Protein AF-J4XFL7-F1 (afdb_monomer_lite)

Structure (mmCIF, N/CA/C/O backbone):
data_AF-J4XFL7-F1
#
_entry.id   AF-J4XFL7-F1
#
loop_
_atom_site.group_PDB
_atom_site.id
_atom_site.type_symbol
_atom_site.label_atom_id
_atom_site.label_alt_id
_atom_site.label_comp_id
_atom_site.label_asym_id
_atom_site.label_entity_id
_atom_site.label_seq_id
_atom_site.pdbx_PDB_ins_code
_atom_site.Cartn_x
_atom_site.Cartn_y
_atom_site.Cartn_z
_atom_site.occupancy
_atom_site.B_iso_or_equiv
_atom_site.auth_seq_id
_atom_site.auth_comp_id
_atom_site.auth_asym_id
_atom_site.auth_atom_id
_atom_site.pdbx_PDB_model_num
ATOM 1 N N . MET A 1 1 ? 11.516 6.324 -45.124 1.00 34.25 1 MET A N 1
ATOM 2 C CA . MET A 1 1 ? 12.129 5.021 -44.798 1.00 34.25 1 MET A CA 1
ATOM 3 C C . MET A 1 1 ? 11.715 4.723 -43.367 1.00 34.25 1 MET A C 1
ATOM 5 O O . MET A 1 1 ? 12.048 5.520 -42.503 1.00 34.25 1 MET A O 1
ATOM 9 N N . HIS A 1 2 ? 10.850 3.734 -43.128 1.00 38.53 2 HIS A N 1
ATOM 10 C CA . HIS A 1 2 ? 10.441 3.399 -41.761 1.00 38.53 2 HIS A CA 1
ATOM 11 C C . HIS A 1 2 ? 11.566 2.599 -41.113 1.00 38.53 2 HIS A C 1
ATOM 13 O O . HIS A 1 2 ? 11.875 1.496 -41.556 1.00 38.53 2 HIS A O 1
ATOM 19 N N . GLU A 1 3 ? 12.213 3.197 -40.120 1.00 43.09 3 GLU A N 1
ATOM 20 C CA . GLU A 1 3 ? 13.206 2.531 -39.291 1.00 43.09 3 GLU A CA 1
ATOM 21 C C . GLU A 1 3 ? 12.440 1.581 -38.362 1.00 43.09 3 GLU A C 1
ATOM 23 O O . GLU A 1 3 ? 11.785 2.000 -37.406 1.00 43.09 3 GLU A O 1
ATOM 28 N N . TYR A 1 4 ? 12.395 0.299 -38.727 1.00 49.81 4 TYR A N 1
ATOM 29 C CA . TYR A 1 4 ? 11.822 -0.725 -37.863 1.00 49.81 4 TYR A CA 1
ATOM 30 C C . TYR A 1 4 ? 12.648 -0.774 -36.577 1.00 49.81 4 TYR A C 1
ATOM 32 O O . TYR A 1 4 ? 13.876 -0.829 -36.634 1.00 49.81 4 TYR A O 1
ATOM 40 N N . ILE A 1 5 ? 11.983 -0.741 -35.419 1.00 59.31 5 ILE A N 1
ATOM 41 C CA . ILE A 1 5 ? 12.661 -0.948 -34.138 1.00 59.31 5 ILE A CA 1
ATOM 42 C C . ILE A 1 5 ? 13.293 -2.341 -34.186 1.00 59.31 5 ILE A C 1
ATOM 44 O O . ILE A 1 5 ? 12.593 -3.325 -34.426 1.00 59.31 5 ILE A O 1
ATOM 48 N N . ASP A 1 6 ? 14.604 -2.404 -33.967 1.00 74.88 6 ASP A N 1
ATOM 49 C CA . ASP A 1 6 ? 15.338 -3.660 -33.842 1.00 74.88 6 ASP A CA 1
ATOM 50 C C . ASP A 1 6 ? 14.681 -4.571 -32.786 1.00 74.88 6 ASP A C 1
ATOM 52 O O . ASP A 1 6 ? 14.254 -4.104 -31.724 1.00 74.88 6 ASP A O 1
ATOM 56 N N . ILE A 1 7 ? 14.586 -5.872 -33.078 1.00 74.69 7 ILE A N 1
ATOM 57 C CA . ILE A 1 7 ? 13.879 -6.854 -32.239 1.00 74.69 7 ILE A CA 1
ATOM 58 C C . ILE A 1 7 ? 14.449 -6.855 -30.816 1.00 74.69 7 ILE A C 1
ATOM 60 O O . ILE A 1 7 ? 13.681 -6.942 -29.855 1.00 74.69 7 ILE A O 1
ATOM 64 N N . ALA A 1 8 ? 15.770 -6.710 -30.667 1.00 75.88 8 ALA A N 1
ATOM 65 C CA . ALA A 1 8 ? 16.404 -6.622 -29.354 1.00 75.88 8 ALA A CA 1
ATOM 66 C C . ALA A 1 8 ? 15.922 -5.380 -28.586 1.00 75.88 8 ALA A C 1
ATOM 68 O O . ALA A 1 8 ? 15.375 -5.509 -27.493 1.00 75.88 8 ALA A O 1
ATOM 69 N N . SER A 1 9 ? 15.965 -4.196 -29.209 1.00 73.44 9 SER A N 1
ATOM 70 C CA . SER A 1 9 ? 15.476 -2.953 -28.588 1.00 73.44 9 SER A CA 1
ATOM 71 C C . SER A 1 9 ? 13.994 -3.020 -28.195 1.00 73.44 9 SER A C 1
ATOM 73 O O . SER A 1 9 ? 13.599 -2.506 -27.143 1.00 73.44 9 SER A O 1
ATOM 75 N N . ALA A 1 10 ? 13.155 -3.651 -29.022 1.00 77.56 10 ALA A N 1
ATOM 76 C CA . ALA A 1 10 ? 11.743 -3.859 -28.707 1.00 77.56 10 ALA A CA 1
ATOM 77 C C . ALA A 1 10 ? 11.551 -4.812 -27.512 1.00 77.56 10 ALA A C 1
ATOM 79 O O . ALA A 1 10 ? 10.679 -4.584 -26.665 1.00 77.56 10 ALA A O 1
ATOM 80 N N . THR A 1 11 ? 12.383 -5.850 -27.425 1.00 83.75 11 THR A N 1
ATOM 81 C CA . THR A 1 11 ? 12.368 -6.842 -26.344 1.00 83.75 11 THR A CA 1
ATOM 82 C C . THR A 1 11 ? 12.798 -6.224 -25.018 1.00 83.75 11 THR A C 1
ATOM 84 O O . THR A 1 11 ? 12.100 -6.406 -24.018 1.00 83.75 11 THR A O 1
ATOM 87 N N . ASP A 1 12 ? 13.864 -5.424 -25.010 1.00 85.56 12 ASP A N 1
ATOM 88 C CA . ASP A 1 12 ? 14.351 -4.729 -23.814 1.00 85.56 12 ASP A CA 1
ATOM 89 C C . ASP A 1 12 ? 13.278 -3.783 -23.264 1.00 85.56 12 ASP A C 1
ATOM 91 O O . ASP A 1 12 ? 12.868 -3.888 -22.106 1.00 85.56 12 ASP A O 1
ATOM 95 N N . LYS A 1 13 ? 12.713 -2.928 -24.130 1.00 85.12 13 LYS A N 1
ATOM 96 C CA . LYS A 1 13 ? 11.604 -2.017 -23.787 1.00 85.12 13 LYS A CA 1
ATOM 97 C C . LYS A 1 13 ? 10.427 -2.748 -23.157 1.00 85.12 13 LYS A C 1
ATOM 99 O O . LYS A 1 13 ? 9.923 -2.337 -22.111 1.00 85.12 13 LYS A O 1
ATOM 104 N N . THR A 1 14 ? 9.981 -3.820 -23.804 1.00 88.06 14 THR A N 1
ATOM 105 C CA . THR A 1 14 ? 8.815 -4.585 -23.356 1.00 88.06 14 THR A CA 1
ATOM 106 C C . THR A 1 14 ? 9.097 -5.272 -22.025 1.00 88.06 14 THR A C 1
ATOM 108 O O . THR A 1 14 ? 8.267 -5.216 -21.121 1.00 88.06 14 THR A O 1
ATOM 111 N N . SER A 1 15 ? 10.284 -5.852 -21.859 1.00 91.06 15 SER A N 1
ATOM 112 C CA . SER A 1 15 ? 10.681 -6.540 -20.626 1.00 91.06 15 SER A CA 1
ATOM 113 C C . SER A 1 15 ? 10.741 -5.578 -19.439 1.00 91.06 15 SER A C 1
ATOM 115 O O . SER A 1 15 ? 10.170 -5.861 -18.384 1.00 91.06 15 SER A O 1
ATOM 117 N N . ARG A 1 16 ? 11.345 -4.397 -19.628 1.00 91.75 16 ARG A N 1
ATOM 118 C CA . ARG A 1 16 ? 11.391 -3.322 -18.622 1.00 91.75 16 ARG A CA 1
ATOM 119 C C . ARG A 1 16 ? 9.993 -2.849 -18.224 1.00 91.75 16 ARG A C 1
ATOM 121 O O . ARG A 1 16 ? 9.697 -2.731 -17.036 1.00 91.75 16 ARG A O 1
ATOM 128 N N . LEU A 1 17 ? 9.112 -2.646 -19.206 1.00 92.31 17 LEU A N 1
ATOM 129 C CA . LEU A 1 17 ? 7.726 -2.238 -18.972 1.00 92.31 17 LEU A CA 1
ATOM 130 C C . LEU A 1 17 ? 6.937 -3.279 -18.175 1.00 92.31 17 LEU A C 1
ATOM 132 O O . LEU A 1 17 ? 6.261 -2.936 -17.205 1.00 92.31 17 LEU A O 1
ATOM 136 N N . MET A 1 18 ? 7.025 -4.546 -18.583 1.00 93.94 18 MET A N 1
ATOM 137 C CA . MET A 1 18 ? 6.326 -5.646 -17.922 1.00 93.94 18 MET A CA 1
ATOM 138 C C . MET A 1 18 ? 6.807 -5.822 -16.482 1.00 93.94 18 MET A C 1
ATOM 140 O O . MET A 1 18 ? 5.983 -5.994 -15.585 1.00 93.94 18 MET A O 1
ATOM 144 N N . LEU A 1 19 ? 8.116 -5.705 -16.243 1.00 95.56 19 LEU A N 1
ATOM 145 C CA . LEU A 1 19 ? 8.682 -5.747 -14.897 1.00 95.56 19 LEU A CA 1
ATOM 146 C C . LEU A 1 19 ? 8.189 -4.572 -14.038 1.00 95.56 19 LEU A C 1
ATOM 148 O O . LEU A 1 19 ? 7.799 -4.774 -12.889 1.00 95.56 19 LEU A O 1
ATOM 152 N N . GLY A 1 20 ? 8.118 -3.362 -14.602 1.00 95.75 20 GLY A N 1
ATOM 153 C CA . GLY A 1 20 ? 7.518 -2.206 -13.936 1.00 95.75 20 GLY A CA 1
ATOM 154 C C . GLY A 1 20 ? 6.072 -2.464 -13.500 1.00 95.75 20 GLY A C 1
ATOM 155 O O . GLY A 1 20 ? 5.732 -2.267 -12.331 1.00 95.75 20 GLY A O 1
ATOM 156 N N . TYR A 1 21 ? 5.218 -2.960 -14.400 1.00 95.69 21 TYR A N 1
ATOM 157 C CA . TYR A 1 21 ? 3.836 -3.296 -14.039 1.00 95.69 21 TYR A CA 1
ATOM 158 C C . TYR A 1 21 ? 3.744 -4.436 -13.023 1.00 95.69 21 TYR A C 1
ATOM 160 O O . TYR A 1 21 ? 2.852 -4.418 -12.174 1.00 95.69 21 TYR A O 1
ATOM 168 N N . ALA A 1 22 ? 4.663 -5.403 -13.063 1.00 97.44 22 ALA A N 1
ATOM 169 C CA . ALA A 1 22 ? 4.718 -6.464 -12.066 1.00 97.44 22 ALA A CA 1
ATOM 170 C C . ALA A 1 22 ? 4.971 -5.895 -10.660 1.00 97.44 22 ALA A C 1
ATOM 172 O O . ALA A 1 22 ? 4.253 -6.257 -9.725 1.00 97.44 22 ALA A O 1
ATOM 173 N N . PHE A 1 23 ? 5.926 -4.965 -10.512 1.00 98.31 23 PHE A N 1
ATOM 174 C CA . PHE A 1 23 ? 6.128 -4.227 -9.260 1.00 98.31 23 PHE A CA 1
ATOM 175 C C . PHE A 1 23 ? 4.868 -3.468 -8.838 1.00 98.31 23 PHE A C 1
ATOM 177 O O . PHE A 1 23 ? 4.444 -3.567 -7.687 1.00 98.31 23 PHE A O 1
ATOM 184 N N . GLU A 1 24 ? 4.260 -2.720 -9.763 1.00 97.56 24 GLU A N 1
ATOM 185 C CA . GLU A 1 24 ? 3.078 -1.906 -9.476 1.00 97.56 24 GLU A CA 1
ATOM 186 C C . GLU A 1 24 ? 1.913 -2.757 -8.954 1.00 97.56 24 GLU A C 1
ATOM 188 O O . GLU A 1 24 ? 1.314 -2.416 -7.934 1.00 97.56 24 GLU A O 1
ATOM 193 N N . MET A 1 25 ? 1.605 -3.876 -9.614 1.00 97.44 25 MET A N 1
ATOM 194 C CA . MET A 1 25 ? 0.514 -4.766 -9.207 1.00 97.44 25 MET A CA 1
ATOM 195 C C . MET A 1 25 ? 0.793 -5.437 -7.862 1.00 97.44 25 MET A C 1
ATOM 197 O O . MET A 1 25 ? -0.085 -5.469 -6.997 1.00 97.44 25 MET A O 1
ATOM 201 N N . LEU A 1 26 ? 2.022 -5.918 -7.655 1.00 98.06 26 LEU A N 1
ATOM 202 C CA . LEU A 1 26 ? 2.435 -6.537 -6.398 1.00 98.06 26 LEU A CA 1
ATOM 203 C C . LEU A 1 26 ? 2.299 -5.554 -5.228 1.00 98.06 26 LEU A C 1
ATOM 205 O O . LEU A 1 26 ? 1.646 -5.863 -4.232 1.00 98.06 26 LEU A O 1
ATOM 209 N N . LEU A 1 27 ? 2.834 -4.341 -5.358 1.00 98.38 27 LEU A N 1
ATOM 210 C CA . LEU A 1 27 ? 2.751 -3.345 -4.290 1.00 98.38 27 LEU A CA 1
ATOM 211 C C . LEU A 1 27 ? 1.320 -2.839 -4.078 1.00 98.38 27 LEU A C 1
ATOM 213 O O . LEU A 1 27 ? 0.913 -2.667 -2.932 1.00 98.38 27 LEU A O 1
ATOM 217 N N . LYS A 1 28 ? 0.513 -2.669 -5.135 1.00 97.81 28 LYS A N 1
ATOM 218 C CA . LYS A 1 28 ? -0.910 -2.317 -4.982 1.00 97.81 28 LYS A CA 1
ATOM 219 C C . LYS A 1 28 ? -1.690 -3.392 -4.229 1.00 97.81 28 LYS A C 1
ATOM 221 O O . LYS A 1 28 ? -2.508 -3.040 -3.381 1.00 97.81 28 LYS A O 1
ATOM 226 N N . SER A 1 29 ? -1.412 -4.678 -4.461 1.00 96.62 29 SER A N 1
ATOM 227 C CA . SER A 1 29 ? -2.031 -5.752 -3.667 1.00 96.62 29 SER A CA 1
ATOM 228 C C . SER A 1 29 ? -1.643 -5.685 -2.186 1.00 96.62 29 SER A C 1
ATOM 230 O O . SER A 1 29 ? -2.510 -5.796 -1.323 1.00 96.62 29 SER A O 1
ATOM 232 N N . ALA A 1 30 ? -0.377 -5.398 -1.876 1.00 97.12 30 ALA A N 1
ATOM 233 C CA . ALA A 1 30 ? 0.080 -5.225 -0.500 1.00 97.12 30 ALA A CA 1
ATOM 234 C C . ALA A 1 30 ? -0.550 -3.993 0.173 1.00 97.12 30 ALA A C 1
ATOM 236 O O . ALA A 1 30 ? -0.988 -4.063 1.321 1.00 97.12 30 ALA A O 1
ATOM 237 N N . ILE A 1 31 ? -0.661 -2.872 -0.548 1.00 97.38 31 ILE A N 1
ATOM 238 C CA . ILE A 1 31 ? -1.356 -1.672 -0.065 1.00 97.38 31 ILE A CA 1
ATOM 239 C C . ILE A 1 31 ? -2.831 -1.974 0.212 1.00 97.38 31 ILE A C 1
ATOM 241 O O . ILE A 1 31 ? -3.357 -1.504 1.222 1.00 97.38 31 ILE A O 1
ATOM 245 N N . LEU A 1 32 ? -3.503 -2.740 -0.655 1.00 96.31 32 LEU A N 1
ATOM 246 C CA . LEU A 1 32 ? -4.889 -3.151 -0.430 1.00 96.31 32 LEU A CA 1
ATOM 247 C C . LEU A 1 32 ? -5.012 -3.950 0.868 1.00 96.31 32 LEU A C 1
ATOM 249 O O . LEU A 1 32 ? -5.866 -3.628 1.689 1.00 96.31 32 LEU A O 1
ATOM 253 N N . LEU A 1 33 ? -4.132 -4.935 1.078 1.00 95.06 33 LEU A N 1
ATOM 254 C CA . LEU A 1 33 ? -4.095 -5.719 2.313 1.00 95.06 33 LEU A CA 1
ATOM 255 C C . LEU A 1 33 ? -3.903 -4.810 3.531 1.00 95.06 33 LEU A C 1
ATOM 257 O O . LEU A 1 33 ? -4.732 -4.823 4.441 1.00 95.06 33 LEU A O 1
ATOM 261 N N . MET A 1 34 ? -2.880 -3.952 3.534 1.00 95.56 34 MET A N 1
ATOM 262 C CA . MET A 1 34 ? -2.611 -3.022 4.640 1.00 95.56 34 MET A CA 1
ATOM 263 C C . MET A 1 34 ? -3.811 -2.125 4.979 1.00 95.56 34 MET A C 1
ATOM 265 O O . MET A 1 34 ? -3.975 -1.731 6.131 1.00 95.56 34 MET A O 1
ATOM 269 N N . ASN A 1 35 ? -4.649 -1.801 3.993 1.00 95.94 35 ASN A N 1
ATOM 270 C CA . ASN A 1 35 ? -5.822 -0.944 4.154 1.00 95.94 35 ASN A CA 1
ATOM 271 C C . ASN A 1 35 ? -7.148 -1.715 4.101 1.00 95.94 35 ASN A C 1
ATOM 273 O O . ASN A 1 35 ? -8.191 -1.126 3.812 1.00 95.94 35 ASN A O 1
ATOM 277 N N . LEU A 1 36 ? -7.124 -3.018 4.390 1.00 93.88 36 LEU A N 1
ATOM 278 C CA . LEU A 1 36 ? -8.340 -3.803 4.553 1.00 93.88 36 LEU A CA 1
ATOM 279 C C . LEU A 1 36 ? -9.241 -3.124 5.599 1.00 93.88 36 LEU A C 1
ATOM 281 O O . LEU A 1 36 ? -8.755 -2.670 6.633 1.00 93.88 36 LEU A O 1
ATOM 285 N N . GLY A 1 37 ? -10.533 -2.999 5.294 1.00 93.44 37 GLY A N 1
ATOM 286 C CA . GLY A 1 37 ? -11.499 -2.251 6.108 1.00 93.44 37 GLY A CA 1
ATOM 287 C C . GLY A 1 37 ? -11.772 -0.819 5.637 1.00 93.44 37 GLY A C 1
ATOM 288 O O . GLY A 1 37 ? -12.781 -0.249 6.046 1.00 93.44 37 GLY A O 1
ATOM 289 N N . ALA A 1 38 ? -10.942 -0.259 4.751 1.00 96.88 38 ALA A N 1
ATOM 290 C CA . ALA A 1 38 ? -11.251 0.999 4.078 1.00 96.88 38 ALA A CA 1
ATOM 291 C C . ALA A 1 38 ? -12.366 0.833 3.031 1.00 96.88 38 ALA A C 1
ATOM 293 O O . ALA A 1 38 ? -12.567 -0.236 2.446 1.00 96.88 38 ALA A O 1
ATOM 294 N N . GLN A 1 39 ? -13.068 1.924 2.754 1.00 96.50 39 GLN A N 1
ATOM 295 C CA . GLN A 1 39 ? -14.042 2.039 1.686 1.00 96.50 39 GLN A CA 1
ATOM 296 C C . GLN A 1 39 ? -13.359 1.953 0.320 1.00 96.50 39 GLN A C 1
ATOM 298 O O . GLN A 1 39 ? -12.245 2.440 0.113 1.00 96.50 39 GLN A O 1
ATOM 303 N N . LYS A 1 40 ? -14.074 1.368 -0.646 1.00 96.12 40 LYS A N 1
ATOM 304 C CA . LYS A 1 40 ? -13.580 1.186 -2.014 1.00 96.12 40 LYS A CA 1
ATOM 305 C C . LYS A 1 40 ? -13.114 2.504 -2.638 1.00 96.12 40 LYS A C 1
ATOM 307 O O . LYS A 1 40 ? -12.004 2.560 -3.153 1.00 96.12 40 LYS A O 1
ATOM 312 N N . ASP A 1 41 ? -13.921 3.558 -2.538 1.00 96.88 41 ASP A N 1
ATOM 313 C CA . ASP A 1 41 ? -13.610 4.856 -3.150 1.00 96.88 41 ASP A CA 1
ATOM 314 C C . ASP A 1 41 ? -12.330 5.475 -2.566 1.00 96.88 41 ASP A C 1
ATOM 316 O O . ASP A 1 41 ? -11.519 6.038 -3.303 1.00 96.88 41 ASP A O 1
ATOM 320 N N . THR A 1 42 ? -12.090 5.290 -1.264 1.00 96.94 42 THR A N 1
ATOM 321 C CA . THR A 1 42 ? -10.849 5.704 -0.595 1.00 96.94 42 THR A CA 1
ATOM 322 C C . THR A 1 42 ? -9.632 4.960 -1.143 1.00 96.94 42 THR A C 1
ATOM 324 O O . THR A 1 42 ? -8.598 5.579 -1.401 1.00 96.94 42 THR A O 1
ATOM 327 N N . ILE A 1 43 ? -9.739 3.646 -1.361 1.00 97.38 43 ILE A N 1
ATOM 328 C CA . ILE A 1 43 ? -8.660 2.849 -1.960 1.00 97.38 43 ILE A CA 1
ATOM 329 C C . ILE A 1 43 ? -8.430 3.227 -3.425 1.00 97.38 43 ILE A C 1
ATOM 331 O O . ILE A 1 43 ? -7.282 3.423 -3.829 1.00 97.38 43 ILE A O 1
ATOM 335 N N . ASP A 1 44 ? -9.498 3.385 -4.205 1.00 96.62 44 ASP A N 1
ATOM 336 C CA . ASP A 1 44 ? -9.420 3.762 -5.617 1.00 96.62 44 ASP A CA 1
ATOM 337 C C . ASP A 1 44 ? -8.726 5.122 -5.782 1.00 96.62 44 ASP A C 1
ATOM 339 O O . ASP A 1 44 ? -7.848 5.277 -6.636 1.00 96.62 44 ASP A O 1
ATOM 343 N N . LEU A 1 45 ? -9.059 6.103 -4.936 1.00 96.75 45 LEU A N 1
ATOM 344 C CA . LEU A 1 45 ? -8.390 7.405 -4.914 1.00 96.75 45 LEU A CA 1
ATOM 345 C C . LEU A 1 45 ? -6.929 7.290 -4.468 1.00 96.75 45 LEU A C 1
ATOM 347 O O . LEU A 1 45 ? -6.056 7.846 -5.133 1.00 96.75 45 LEU A O 1
ATOM 351 N N . LYS A 1 46 ? -6.627 6.493 -3.436 1.00 96.00 46 LYS A N 1
ATOM 352 C CA . LYS A 1 46 ? -5.241 6.245 -3.004 1.00 96.00 46 LYS A CA 1
ATOM 353 C C . LYS A 1 46 ? -4.397 5.630 -4.129 1.00 96.00 46 LYS A C 1
ATOM 355 O O . LYS A 1 46 ? -3.260 6.048 -4.346 1.00 96.00 46 LYS A O 1
ATOM 360 N N . PHE A 1 47 ? -4.943 4.686 -4.898 1.00 96.94 47 PHE A N 1
ATOM 361 C CA . PHE A 1 47 ? -4.261 4.115 -6.065 1.00 96.94 47 PHE A CA 1
ATOM 362 C C . PHE A 1 47 ? -4.071 5.111 -7.210 1.00 96.94 47 PHE A C 1
ATOM 364 O O . PHE A 1 47 ? -3.036 5.058 -7.879 1.00 96.94 47 PHE A O 1
ATOM 371 N N . ARG A 1 48 ? -5.017 6.033 -7.422 1.00 95.12 48 ARG A N 1
ATOM 372 C CA . ARG A 1 48 ? -4.851 7.138 -8.381 1.00 95.12 48 ARG A CA 1
ATOM 373 C C . ARG A 1 48 ? -3.754 8.110 -7.941 1.00 95.12 48 ARG A C 1
ATOM 375 O O . ARG A 1 48 ? -2.945 8.506 -8.775 1.00 95.12 48 ARG A O 1
ATOM 382 N N . ASP A 1 49 ? -3.676 8.429 -6.651 1.00 94.75 49 ASP A N 1
ATOM 383 C CA . ASP A 1 49 ? -2.667 9.339 -6.094 1.00 94.75 49 ASP A CA 1
ATOM 384 C C . ASP A 1 49 ? -1.242 8.776 -6.207 1.00 94.75 49 ASP A C 1
ATOM 386 O O . ASP A 1 49 ? -0.289 9.506 -6.540 1.00 94.75 49 ASP A O 1
ATOM 390 N N . TYR A 1 50 ? -1.082 7.465 -5.985 1.00 95.50 50 TYR A N 1
ATOM 391 C CA . TYR A 1 50 ? 0.170 6.782 -6.307 1.00 95.50 50 TYR A CA 1
ATOM 392 C C . TYR A 1 50 ? 0.455 6.842 -7.806 1.00 95.50 50 TYR A C 1
ATOM 394 O O . TYR A 1 50 ? 1.574 7.179 -8.197 1.00 95.50 50 TYR A O 1
ATOM 402 N N . GLY A 1 51 ? -0.534 6.530 -8.648 1.00 93.75 51 GLY A N 1
ATOM 403 C CA . GLY A 1 51 ? -0.312 6.317 -10.074 1.00 93.75 51 GLY A CA 1
ATOM 404 C C . GLY A 1 51 ? 0.725 5.212 -10.267 1.00 93.75 51 GLY A C 1
ATOM 405 O O . GLY A 1 51 ? 0.515 4.091 -9.807 1.00 93.75 51 GLY A O 1
ATOM 406 N N . HIS A 1 52 ? 1.860 5.568 -10.873 1.00 94.69 52 HIS A N 1
ATOM 407 C CA . HIS A 1 52 ? 3.007 4.681 -11.091 1.00 94.69 52 HIS A CA 1
ATOM 408 C C . HIS A 1 52 ? 4.182 4.949 -10.130 1.00 94.69 52 HIS A C 1
ATOM 410 O O . HIS A 1 52 ? 5.301 4.574 -10.442 1.00 94.69 52 HIS A O 1
ATOM 416 N N . LYS A 1 53 ? 3.980 5.634 -8.993 1.00 96.19 53 LYS A N 1
ATOM 417 C CA . LYS A 1 53 ? 5.048 5.936 -8.013 1.00 96.19 53 LYS A CA 1
ATOM 418 C C . LYS A 1 53 ? 5.319 4.717 -7.121 1.00 96.19 53 LYS A C 1
ATOM 420 O O . LYS A 1 53 ? 4.786 4.618 -6.014 1.00 96.19 53 LYS A O 1
ATOM 425 N N . ILE A 1 54 ? 6.090 3.765 -7.643 1.00 97.56 54 ILE A N 1
ATOM 426 C CA . ILE A 1 54 ? 6.349 2.450 -7.030 1.00 97.56 54 ILE A CA 1
ATOM 427 C C . ILE A 1 54 ? 7.130 2.586 -5.716 1.00 97.56 54 ILE A C 1
ATOM 429 O O . ILE A 1 54 ? 6.792 1.948 -4.721 1.00 97.56 54 ILE A O 1
ATOM 433 N N . ASP A 1 55 ? 8.121 3.474 -5.687 1.00 97.50 55 ASP A N 1
ATOM 434 C CA . ASP A 1 55 ? 8.925 3.798 -4.506 1.00 97.50 55 ASP A CA 1
ATOM 435 C C . ASP A 1 55 ? 8.067 4.280 -3.327 1.00 97.50 55 ASP A C 1
ATOM 437 O O . ASP A 1 55 ? 8.226 3.809 -2.202 1.00 97.50 55 ASP A O 1
ATOM 441 N N . ARG A 1 56 ? 7.087 5.155 -3.587 1.00 97.50 56 ARG A N 1
ATOM 442 C CA . ARG A 1 56 ? 6.167 5.644 -2.549 1.00 97.50 56 ARG A CA 1
ATOM 443 C C . ARG A 1 56 ? 5.309 4.536 -1.951 1.00 97.50 56 ARG A C 1
ATOM 445 O O . ARG A 1 56 ? 5.049 4.568 -0.756 1.00 97.50 56 ARG A O 1
ATOM 452 N N . MET A 1 57 ? 4.873 3.565 -2.757 1.00 98.12 57 MET A N 1
ATOM 453 C CA . MET A 1 57 ? 4.124 2.418 -2.234 1.00 98.12 57 MET A CA 1
ATOM 454 C C . MET A 1 57 ? 5.002 1.544 -1.334 1.00 98.12 57 MET A C 1
ATOM 456 O O . MET A 1 57 ? 4.539 1.113 -0.285 1.00 98.12 57 MET A O 1
ATOM 460 N N . ALA A 1 58 ? 6.267 1.321 -1.703 1.00 97.88 58 ALA A N 1
ATOM 461 C CA . ALA A 1 58 ? 7.208 0.570 -0.871 1.00 97.88 58 ALA A CA 1
ATOM 462 C C . ALA A 1 58 ? 7.506 1.273 0.467 1.00 97.88 58 ALA A C 1
ATOM 464 O O . ALA A 1 58 ? 7.580 0.607 1.498 1.00 97.88 58 ALA A O 1
ATOM 465 N N . ILE A 1 59 ? 7.622 2.607 0.457 1.00 97.00 59 ILE A N 1
ATOM 466 C CA . ILE A 1 59 ? 7.803 3.423 1.668 1.00 97.00 59 ILE A CA 1
ATOM 467 C C . ILE A 1 59 ? 6.562 3.365 2.565 1.00 97.00 59 ILE A C 1
ATOM 469 O O . ILE A 1 59 ? 6.696 3.138 3.762 1.00 97.00 59 ILE A O 1
ATOM 473 N N . ASP A 1 60 ? 5.360 3.523 2.003 1.00 95.50 60 ASP A N 1
ATOM 474 C CA . ASP A 1 60 ? 4.105 3.452 2.768 1.00 95.50 60 ASP A CA 1
ATOM 475 C C . ASP A 1 60 ? 3.858 2.061 3.377 1.00 95.50 60 ASP A C 1
ATOM 477 O O . ASP A 1 60 ? 3.159 1.951 4.382 1.00 95.50 60 ASP A O 1
ATOM 481 N N . LEU A 1 61 ? 4.402 1.008 2.758 1.00 96.31 61 LEU A N 1
ATOM 482 C CA . LEU A 1 61 ? 4.410 -0.364 3.278 1.00 96.31 61 LEU A CA 1
ATOM 483 C C . LEU A 1 61 ? 5.536 -0.624 4.285 1.00 96.31 61 LEU A C 1
ATOM 485 O O . LEU A 1 61 ? 5.637 -1.741 4.785 1.00 96.31 61 LEU A O 1
ATOM 489 N N . GLU A 1 62 ? 6.387 0.369 4.548 1.00 95.88 62 GLU A N 1
ATOM 490 C CA . GLU A 1 62 ? 7.519 0.276 5.474 1.00 95.88 62 GLU A CA 1
ATOM 491 C C . GLU A 1 62 ? 8.479 -0.877 5.111 1.00 95.88 62 GLU A C 1
ATOM 493 O O . GLU A 1 62 ? 9.079 -1.518 5.976 1.00 95.88 62 GLU A O 1
ATOM 498 N N . LEU A 1 63 ? 8.641 -1.158 3.809 1.00 96.44 63 LEU A N 1
ATOM 499 C CA . LEU A 1 63 ? 9.544 -2.211 3.345 1.00 96.44 63 LEU A CA 1
ATOM 500 C C . LEU A 1 63 ? 11.003 -1.841 3.643 1.00 96.44 63 LEU A C 1
ATOM 502 O O . LEU A 1 63 ? 11.460 -0.740 3.332 1.00 96.44 63 LEU A O 1
ATOM 506 N N . ALA A 1 64 ? 11.763 -2.799 4.177 1.00 95.50 64 ALA A N 1
ATOM 507 C CA . ALA A 1 64 ? 13.189 -2.645 4.461 1.00 95.50 64 ALA A CA 1
ATOM 508 C C . ALA A 1 64 ? 14.032 -2.675 3.168 1.00 95.50 64 ALA A C 1
ATOM 510 O O . ALA A 1 64 ? 14.634 -3.695 2.809 1.00 95.50 64 ALA A O 1
ATOM 511 N N . LEU A 1 65 ? 14.046 -1.547 2.457 1.00 97.25 65 LEU A N 1
ATOM 512 C CA . LEU A 1 65 ? 14.792 -1.342 1.217 1.00 97.25 65 LEU A CA 1
ATOM 513 C C . LEU A 1 65 ? 15.941 -0.351 1.410 1.00 97.25 65 LEU A C 1
ATOM 515 O O . LEU A 1 65 ? 15.839 0.613 2.169 1.00 97.25 65 LEU A O 1
ATOM 519 N N . THR A 1 66 ? 17.043 -0.580 0.702 1.00 97.94 66 THR A N 1
ATOM 520 C CA . THR A 1 66 ? 18.169 0.355 0.662 1.00 97.94 66 THR A CA 1
ATOM 521 C C . THR A 1 66 ? 17.850 1.561 -0.222 1.00 97.94 66 THR A C 1
ATOM 523 O O . THR A 1 66 ? 16.919 1.555 -1.030 1.00 97.94 66 THR A O 1
ATOM 526 N N . VAL A 1 67 ? 18.665 2.612 -0.107 1.00 96.88 67 VAL A N 1
ATOM 527 C CA . VAL A 1 67 ? 18.546 3.804 -0.962 1.00 96.88 67 VAL A CA 1
ATOM 528 C C . VAL A 1 67 ? 18.681 3.447 -2.445 1.00 96.88 67 VAL A C 1
ATOM 530 O O . VAL A 1 67 ? 17.961 4.002 -3.272 1.00 96.88 67 VAL A O 1
ATOM 533 N N . ASP A 1 68 ? 19.569 2.517 -2.793 1.00 97.19 68 ASP A N 1
ATOM 534 C CA . ASP A 1 68 ? 19.772 2.117 -4.186 1.00 97.19 68 ASP A CA 1
ATOM 535 C C . ASP A 1 68 ? 18.620 1.252 -4.708 1.00 97.19 68 ASP A C 1
ATOM 537 O O . ASP A 1 68 ? 18.170 1.449 -5.835 1.00 97.19 68 ASP A O 1
ATOM 541 N N . GLU A 1 69 ? 18.038 0.392 -3.869 1.00 98.25 69 GLU A N 1
ATOM 542 C CA . GLU A 1 69 ? 16.816 -0.343 -4.217 1.00 98.25 69 GLU A CA 1
ATOM 543 C C . GLU A 1 69 ? 15.633 0.606 -4.465 1.00 98.25 69 GLU A C 1
ATOM 545 O O . GLU A 1 69 ? 14.888 0.435 -5.429 1.00 98.25 69 GLU A O 1
ATOM 550 N N . LEU A 1 70 ? 15.485 1.664 -3.662 1.00 97.88 70 LEU A N 1
ATOM 551 C CA . LEU A 1 70 ? 14.467 2.692 -3.904 1.00 97.88 70 LEU A CA 1
ATOM 552 C C . LEU A 1 70 ? 14.695 3.430 -5.232 1.00 97.88 70 LEU A C 1
ATOM 554 O O . LEU A 1 70 ? 13.730 3.698 -5.950 1.00 97.88 70 LEU A O 1
ATOM 558 N N . LYS A 1 71 ? 15.952 3.710 -5.608 1.00 97.50 71 LYS A N 1
ATOM 559 C CA . LYS A 1 71 ? 16.268 4.282 -6.930 1.00 97.50 71 LYS A CA 1
ATOM 560 C C . LYS A 1 71 ? 15.858 3.339 -8.061 1.00 97.50 71 LYS A C 1
ATOM 562 O O . LYS A 1 71 ? 15.310 3.807 -9.056 1.00 97.50 71 LYS A O 1
ATOM 567 N N . LEU A 1 72 ? 16.052 2.027 -7.916 1.00 97.50 72 LEU A N 1
ATOM 568 C CA . LEU A 1 72 ? 15.590 1.051 -8.913 1.00 97.50 72 LEU A CA 1
ATOM 569 C C . LEU A 1 72 ? 14.062 1.091 -9.085 1.00 97.50 72 LEU A C 1
ATOM 571 O O . LEU A 1 72 ? 13.577 1.067 -10.216 1.00 97.50 72 LEU A O 1
ATOM 575 N N . LEU A 1 73 ? 13.291 1.245 -8.001 1.00 97.81 73 LEU A N 1
ATOM 576 C CA . LEU A 1 73 ? 11.832 1.428 -8.089 1.00 97.81 73 LEU A CA 1
ATOM 577 C C . LEU A 1 73 ? 11.444 2.743 -8.784 1.00 97.81 73 LEU A C 1
ATOM 579 O O . LEU A 1 73 ? 10.445 2.797 -9.508 1.00 97.81 73 LEU A O 1
ATOM 583 N N . GLN A 1 74 ? 12.228 3.807 -8.605 1.00 95.88 74 GLN A N 1
ATOM 584 C CA . GLN A 1 74 ? 12.029 5.066 -9.331 1.00 95.88 74 GLN A CA 1
ATOM 585 C C . GLN A 1 74 ? 12.301 4.904 -10.826 1.00 95.88 74 GLN A C 1
ATOM 587 O O . GLN A 1 74 ? 11.528 5.412 -11.639 1.00 95.88 74 GLN A O 1
ATOM 592 N N . ILE A 1 75 ? 13.340 4.153 -11.201 1.00 93.56 75 ILE A N 1
ATOM 593 C CA . ILE A 1 75 ? 13.602 3.811 -12.604 1.00 93.56 75 ILE A CA 1
ATOM 594 C C . ILE A 1 75 ? 12.431 2.992 -13.166 1.00 93.56 75 ILE A C 1
ATOM 596 O O . ILE A 1 75 ? 11.888 3.356 -14.204 1.00 93.56 75 ILE A O 1
ATOM 600 N N . ALA A 1 76 ? 11.955 1.968 -12.449 1.00 94.12 76 ALA A N 1
ATOM 601 C CA . ALA A 1 76 ? 10.785 1.182 -12.855 1.00 94.12 76 ALA A CA 1
ATOM 602 C C . ALA A 1 76 ? 9.539 2.061 -13.087 1.00 94.12 76 ALA A C 1
ATOM 604 O O . ALA A 1 76 ? 8.803 1.885 -14.057 1.00 94.12 76 ALA A O 1
ATOM 605 N N . SER A 1 77 ? 9.331 3.057 -12.221 1.00 93.75 77 SER A N 1
ATOM 606 C CA . SER A 1 77 ? 8.242 4.033 -12.344 1.00 93.75 77 SER A CA 1
ATOM 607 C C . SER A 1 77 ? 8.373 4.861 -13.632 1.00 93.75 77 SER A C 1
ATOM 609 O O . SER A 1 77 ? 7.394 5.072 -14.352 1.00 93.75 77 SER A O 1
ATOM 611 N N . GLN A 1 78 ? 9.588 5.313 -13.954 1.00 89.38 78 GLN A N 1
ATOM 612 C CA . GLN A 1 78 ? 9.879 6.059 -15.183 1.00 89.38 78 GLN A CA 1
ATOM 613 C C . GLN A 1 78 ? 9.729 5.195 -16.440 1.00 89.38 78 GLN A C 1
ATOM 615 O O . GLN A 1 78 ? 9.237 5.692 -17.459 1.00 89.38 78 GLN A O 1
ATOM 620 N N . ASP A 1 79 ? 10.088 3.913 -16.362 1.00 88.38 79 ASP A N 1
ATOM 621 C CA . ASP A 1 79 ? 9.938 2.957 -17.460 1.00 88.38 79 ASP A CA 1
ATOM 622 C C . ASP A 1 79 ? 8.476 2.785 -17.858 1.00 88.38 79 ASP A C 1
ATOM 624 O O . ASP A 1 79 ? 8.145 2.838 -19.048 1.00 88.38 79 ASP A O 1
ATOM 628 N N . ILE A 1 80 ? 7.583 2.711 -16.867 1.00 87.06 80 ILE A N 1
ATOM 629 C CA . ILE A 1 80 ? 6.143 2.709 -17.111 1.00 87.06 80 ILE A CA 1
ATOM 630 C C . ILE A 1 80 ? 5.703 4.036 -17.732 1.00 87.06 80 ILE A C 1
ATOM 632 O O . ILE A 1 80 ? 5.039 4.037 -18.763 1.00 87.06 80 ILE A O 1
ATOM 636 N N . VAL A 1 81 ? 6.011 5.190 -17.134 1.00 78.38 81 VAL A N 1
ATOM 637 C CA . VAL A 1 81 ? 5.429 6.475 -17.578 1.00 78.38 81 VAL A CA 1
ATOM 638 C C . VAL A 1 81 ? 5.951 6.907 -18.944 1.00 78.38 81 VAL A C 1
ATOM 640 O O . VAL A 1 81 ? 5.153 7.272 -19.801 1.00 78.38 81 VAL A O 1
ATOM 643 N N . LEU A 1 82 ? 7.266 6.893 -19.136 1.00 68.06 82 LEU A N 1
ATOM 644 C CA . LEU A 1 82 ? 7.925 7.593 -20.234 1.00 68.06 82 LEU A CA 1
ATOM 645 C C . LEU A 1 82 ? 8.724 6.638 -21.106 1.00 68.06 82 LEU A C 1
ATOM 647 O O . LEU A 1 82 ? 8.584 6.709 -22.326 1.00 68.06 82 LEU A O 1
ATOM 651 N N . GLN A 1 83 ? 9.527 5.751 -20.502 1.00 59.88 83 GLN A N 1
ATOM 652 C CA . GLN A 1 83 ? 10.636 5.111 -21.216 1.00 59.88 83 GLN A CA 1
ATOM 653 C C . GLN A 1 83 ? 10.257 3.873 -22.043 1.00 59.88 83 GLN A C 1
ATOM 655 O O . GLN A 1 83 ? 10.988 3.519 -22.968 1.00 59.88 83 GLN A O 1
ATOM 660 N N . ALA A 1 84 ? 9.074 3.286 -21.868 1.00 59.16 84 ALA A N 1
ATOM 661 C CA . ALA A 1 84 ? 8.647 2.167 -22.717 1.00 59.16 84 ALA A CA 1
ATOM 662 C C . ALA A 1 84 ? 7.382 2.417 -23.556 1.00 59.16 84 ALA A C 1
ATOM 664 O O . ALA A 1 84 ? 7.113 1.639 -24.466 1.00 59.16 84 ALA A O 1
ATOM 665 N N . ARG A 1 85 ? 6.618 3.493 -23.301 1.00 60.19 85 ARG A N 1
ATOM 666 C CA . ARG A 1 85 ? 5.298 3.700 -23.939 1.00 60.19 85 ARG A CA 1
ATOM 667 C C . ARG A 1 85 ? 5.216 4.835 -24.954 1.00 60.19 85 ARG A C 1
ATOM 669 O O . ARG A 1 85 ? 4.514 4.686 -25.947 1.00 60.19 85 ARG A O 1
ATOM 676 N N . TYR A 1 86 ? 5.897 5.957 -24.723 1.00 60.34 86 TYR A N 1
ATOM 677 C CA . TYR A 1 86 ? 5.693 7.157 -25.542 1.00 60.34 86 TYR A CA 1
ATOM 678 C C . TYR A 1 86 ? 6.933 7.540 -26.360 1.00 60.34 86 TYR A C 1
ATOM 680 O O . TYR A 1 86 ? 8.053 7.451 -25.833 1.00 60.34 86 TYR A O 1
ATOM 688 N N . PRO A 1 87 ? 6.747 7.992 -27.619 1.00 59.81 87 PRO A N 1
ATOM 689 C CA . PRO A 1 87 ? 7.802 8.615 -28.411 1.00 59.81 87 PRO A CA 1
ATOM 690 C C . PRO A 1 87 ? 8.393 9.837 -27.701 1.00 59.81 87 PRO A C 1
ATOM 692 O O . PRO A 1 87 ? 7.734 10.488 -26.891 1.00 59.81 87 PRO A O 1
ATOM 695 N N . ILE A 1 88 ? 9.642 10.168 -28.019 1.00 64.62 88 ILE A N 1
ATOM 696 C CA . ILE A 1 88 ? 10.313 11.342 -27.457 1.00 64.62 88 ILE A CA 1
ATOM 697 C C . ILE A 1 88 ? 9.690 12.611 -28.053 1.00 64.62 88 ILE A C 1
ATOM 699 O O . ILE A 1 88 ? 9.670 12.786 -29.265 1.00 64.62 88 ILE A O 1
ATOM 703 N N . GLY A 1 89 ? 9.203 13.518 -27.202 1.00 60.09 89 GLY A N 1
ATOM 704 C CA . GLY A 1 89 ? 8.554 14.773 -27.612 1.00 60.09 89 GLY A CA 1
ATOM 705 C C . GLY A 1 89 ? 9.515 15.895 -28.033 1.00 60.09 89 GLY A C 1
ATOM 706 O O . GLY A 1 89 ? 9.227 17.064 -27.783 1.00 60.09 89 GLY A O 1
ATOM 707 N N . LYS A 1 90 ? 10.689 15.570 -28.588 1.00 62.44 90 LYS A N 1
ATOM 708 C CA . LYS A 1 90 ? 11.682 16.563 -29.037 1.00 62.44 90 LYS A CA 1
ATOM 709 C C . LYS A 1 90 ? 11.392 16.959 -30.487 1.00 62.44 90 LYS A C 1
ATOM 711 O O . LYS A 1 90 ? 11.156 16.096 -31.318 1.00 62.44 90 LYS A O 1
ATOM 716 N N . VAL A 1 91 ? 11.441 18.264 -30.765 1.00 60.72 91 VAL A N 1
ATOM 717 C CA . VAL A 1 91 ? 11.154 18.863 -32.088 1.00 60.72 91 VAL A CA 1
ATOM 718 C C . VAL A 1 91 ? 12.431 19.064 -32.930 1.00 60.72 91 VAL A C 1
ATOM 720 O O . VAL A 1 91 ? 12.341 19.349 -34.114 1.00 60.72 91 VAL A O 1
ATOM 723 N N . ASN A 1 92 ? 13.623 18.915 -32.333 1.00 75.25 92 ASN A N 1
ATOM 724 C CA . ASN A 1 92 ? 14.914 19.004 -33.028 1.00 75.25 92 ASN A CA 1
ATOM 725 C C . ASN A 1 92 ? 15.505 17.599 -33.240 1.00 75.25 92 ASN A C 1
ATOM 727 O O . ASN A 1 92 ? 15.671 16.871 -32.257 1.00 75.25 92 ASN A O 1
ATOM 731 N N . ASP A 1 93 ? 15.853 17.270 -34.485 1.00 68.69 93 ASP A N 1
ATOM 732 C CA . ASP A 1 93 ? 16.295 15.948 -34.943 1.00 68.69 93 ASP A CA 1
ATOM 733 C C . ASP A 1 93 ? 17.565 15.444 -34.231 1.00 68.69 93 ASP A C 1
ATOM 735 O O . ASP A 1 93 ? 17.575 14.325 -33.714 1.00 68.69 93 ASP A O 1
ATOM 739 N N . ASP A 1 94 ? 18.606 16.270 -34.082 1.00 71.88 94 ASP A N 1
ATOM 740 C CA . ASP A 1 94 ? 19.856 15.845 -33.422 1.00 71.88 94 ASP A CA 1
ATOM 741 C C . ASP A 1 94 ? 19.645 15.573 -31.924 1.00 71.88 94 ASP A C 1
ATOM 743 O O . ASP A 1 94 ? 20.143 14.599 -31.350 1.00 71.88 94 ASP A O 1
ATOM 747 N N . GLY A 1 95 ? 18.845 16.427 -31.282 1.00 72.56 95 GLY A N 1
ATOM 748 C CA . GLY A 1 95 ? 18.470 16.265 -29.879 1.00 72.56 95 GLY A CA 1
ATOM 749 C C . GLY A 1 95 ? 17.524 15.085 -29.650 1.00 72.56 95 GLY A C 1
ATOM 750 O O . GLY A 1 95 ? 17.524 14.504 -28.565 1.00 72.56 95 GLY A O 1
ATOM 751 N N . TYR A 1 96 ? 16.726 14.727 -30.656 1.00 75.38 96 TYR A N 1
ATOM 752 C CA . TYR A 1 96 ? 15.854 13.560 -30.632 1.00 75.38 96 TYR A CA 1
ATOM 753 C C . TYR A 1 96 ? 16.670 12.264 -30.693 1.00 75.38 96 TYR A C 1
ATOM 755 O O . TYR A 1 96 ? 16.496 11.403 -29.830 1.00 75.38 96 TYR A O 1
ATOM 763 N N . ILE A 1 97 ? 17.597 12.145 -31.652 1.00 74.19 97 ILE A N 1
ATOM 764 C CA . ILE A 1 97 ? 18.418 10.937 -31.842 1.00 74.19 97 ILE A CA 1
ATOM 765 C C . ILE A 1 97 ? 19.306 10.676 -30.619 1.00 74.19 97 ILE A C 1
ATOM 767 O O . ILE A 1 97 ? 19.378 9.543 -30.139 1.00 74.19 97 ILE A O 1
ATOM 771 N N . ALA A 1 98 ? 19.945 11.713 -30.069 1.00 78.56 98 ALA A N 1
ATOM 772 C CA . ALA A 1 98 ? 20.794 11.570 -28.887 1.00 78.56 98 ALA A CA 1
ATOM 773 C C . ALA A 1 98 ? 20.013 11.048 -27.664 1.00 78.56 98 ALA A C 1
ATOM 775 O O . ALA A 1 98 ? 20.474 10.142 -26.967 1.00 78.56 98 ALA A O 1
ATOM 776 N N . GLU A 1 99 ? 18.810 11.578 -27.428 1.00 79.12 99 GLU A N 1
ATOM 777 C CA . GLU A 1 99 ? 17.946 11.143 -26.325 1.00 79.12 99 GLU A CA 1
ATOM 778 C C . GLU A 1 99 ? 17.402 9.724 -26.556 1.00 79.12 99 GLU A C 1
ATOM 780 O O . GLU A 1 99 ? 17.345 8.919 -25.624 1.00 79.12 99 GLU A O 1
ATOM 785 N N . LEU A 1 100 ? 17.055 9.384 -27.803 1.00 78.62 100 LEU A N 1
ATOM 786 C CA . LEU A 1 100 ? 16.586 8.050 -28.181 1.00 78.62 100 LEU A CA 1
ATOM 787 C C . LEU A 1 100 ? 17.658 6.988 -27.946 1.00 78.62 100 LEU A C 1
ATOM 789 O O . LEU A 1 100 ? 17.375 5.951 -27.345 1.00 78.62 100 LEU A O 1
ATOM 793 N N . ASN A 1 101 ? 18.895 7.272 -28.348 1.00 77.38 101 ASN A N 1
ATOM 794 C CA . ASN A 1 101 ? 20.023 6.378 -28.123 1.00 77.38 101 ASN A CA 1
ATOM 795 C C . ASN A 1 101 ? 20.324 6.221 -26.634 1.00 77.38 101 ASN A C 1
ATOM 797 O O . ASN A 1 101 ? 20.460 5.096 -26.161 1.00 77.38 101 ASN A O 1
ATOM 801 N N . LYS A 1 102 ? 20.348 7.319 -25.869 1.00 82.00 102 LYS A N 1
ATOM 802 C CA . LYS A 1 102 ? 20.555 7.271 -24.414 1.00 82.00 102 LYS A CA 1
ATOM 803 C C . LYS A 1 102 ? 19.507 6.399 -23.717 1.00 82.00 102 LYS A C 1
ATOM 805 O O . LYS A 1 102 ? 19.854 5.565 -22.885 1.00 82.00 102 LYS A O 1
ATOM 810 N N . ARG A 1 103 ? 18.235 6.564 -24.083 1.00 79.50 103 ARG A N 1
ATOM 811 C CA . ARG A 1 103 ? 17.119 5.765 -23.567 1.00 79.50 103 ARG A CA 1
ATOM 812 C C . ARG A 1 103 ? 17.246 4.291 -23.941 1.00 79.50 103 ARG A C 1
ATOM 814 O O . ARG A 1 103 ? 17.062 3.435 -23.084 1.00 79.50 103 ARG A O 1
ATOM 821 N N . ASN A 1 104 ? 17.568 3.987 -25.197 1.00 78.75 104 ASN A N 1
ATOM 822 C CA . ASN A 1 104 ? 17.760 2.606 -25.638 1.00 78.75 104 ASN A CA 1
ATOM 823 C C . ASN A 1 104 ? 18.921 1.937 -24.892 1.00 78.75 104 ASN A C 1
ATOM 825 O O . ASN A 1 104 ? 18.757 0.816 -24.431 1.00 78.75 104 ASN A O 1
ATOM 829 N N . ILE A 1 105 ? 20.046 2.639 -24.710 1.00 82.31 105 ILE A N 1
ATOM 830 C CA . ILE A 1 105 ? 21.198 2.143 -23.941 1.00 82.31 105 ILE A CA 1
ATOM 831 C C . ILE A 1 105 ? 20.794 1.847 -22.494 1.00 82.31 105 ILE A C 1
ATOM 833 O O . ILE A 1 105 ? 21.133 0.792 -21.976 1.00 82.31 105 ILE A O 1
ATOM 837 N N . GLN A 1 106 ? 20.041 2.746 -21.853 1.00 84.69 106 GLN A N 1
ATOM 838 C CA . GLN A 1 106 ? 19.577 2.534 -20.481 1.00 84.69 106 GLN A CA 1
ATOM 839 C C . GLN A 1 106 ? 18.645 1.319 -20.367 1.00 84.69 106 GLN A C 1
ATOM 841 O O . GLN A 1 106 ? 18.750 0.548 -19.418 1.00 84.69 106 GLN A O 1
ATOM 846 N N . LEU A 1 107 ? 17.717 1.149 -21.310 1.00 83.94 107 LEU A N 1
ATOM 847 C CA . LEU A 1 107 ? 16.769 0.031 -21.293 1.00 83.94 107 LEU A CA 1
ATOM 848 C C . LEU A 1 107 ? 17.447 -1.311 -21.581 1.00 83.94 107 LEU A C 1
ATOM 850 O O . LEU A 1 107 ? 17.017 -2.323 -21.034 1.00 83.94 107 LEU A O 1
ATOM 854 N N . ALA A 1 108 ? 18.501 -1.294 -22.398 1.00 84.94 108 ALA A N 1
ATOM 855 C CA . ALA A 1 108 ? 19.340 -2.446 -22.709 1.00 84.94 108 ALA A CA 1
ATOM 856 C C . ALA A 1 108 ? 20.403 -2.737 -21.629 1.00 84.94 108 ALA A C 1
ATOM 858 O O . ALA A 1 108 ? 21.199 -3.664 -21.783 1.00 84.94 108 ALA A O 1
ATOM 859 N N . ASP A 1 109 ? 20.451 -1.964 -20.535 1.00 89.44 109 ASP A N 1
ATOM 860 C CA . ASP A 1 109 ? 21.385 -2.215 -19.440 1.00 89.44 109 ASP A CA 1
ATOM 861 C C . ASP A 1 109 ? 20.977 -3.482 -18.670 1.00 89.44 109 ASP A C 1
ATOM 863 O O . ASP A 1 109 ? 20.092 -3.484 -17.804 1.00 89.44 109 ASP A O 1
ATOM 867 N N . GLY A 1 110 ? 21.653 -4.582 -19.003 1.00 89.12 110 GLY A N 1
ATOM 868 C CA . GLY A 1 110 ? 21.422 -5.891 -18.403 1.00 89.12 110 GLY A CA 1
ATOM 869 C C . GLY A 1 110 ? 21.697 -5.943 -16.899 1.00 89.12 110 GLY A C 1
ATOM 870 O O . GLY A 1 110 ? 21.054 -6.734 -16.209 1.00 89.12 110 GLY A O 1
ATOM 871 N N . ASN A 1 111 ? 22.579 -5.087 -16.369 1.00 94.25 111 ASN A N 1
ATOM 872 C CA . ASN A 1 111 ? 22.836 -5.032 -14.930 1.00 94.25 111 ASN A CA 1
ATOM 873 C C . ASN A 1 111 ? 21.642 -4.402 -14.214 1.00 94.25 111 ASN A C 1
ATOM 875 O O . ASN A 1 111 ? 21.101 -5.004 -13.293 1.00 94.25 111 ASN A O 1
ATOM 879 N N . ILE A 1 112 ? 21.146 -3.258 -14.704 1.00 93.50 112 ILE A N 1
ATOM 880 C CA . ILE A 1 112 ? 19.953 -2.616 -14.124 1.00 93.50 112 ILE A CA 1
ATOM 881 C C . ILE A 1 112 ? 18.742 -3.551 -14.233 1.00 93.50 112 ILE A C 1
ATOM 883 O O . ILE A 1 112 ? 17.914 -3.608 -13.322 1.00 93.50 112 ILE A O 1
ATOM 887 N N . PHE A 1 113 ? 18.594 -4.282 -15.343 1.00 94.12 113 PHE A N 1
ATOM 888 C CA . PHE A 1 113 ? 17.524 -5.271 -15.468 1.00 94.12 113 PHE A CA 1
ATOM 889 C C . PHE A 1 113 ? 17.669 -6.415 -14.456 1.00 94.12 113 PHE A C 1
ATOM 891 O O . PHE A 1 113 ? 16.706 -6.710 -13.748 1.00 94.12 113 PHE A O 1
ATOM 898 N N . GLY A 1 114 ? 18.858 -7.010 -14.335 1.00 96.56 114 GLY A N 1
ATOM 899 C CA . GLY A 1 114 ? 19.136 -8.072 -13.365 1.00 96.56 114 GLY A CA 1
ATOM 900 C C . GLY A 1 114 ? 18.923 -7.633 -11.913 1.00 96.56 114 GLY A C 1
ATOM 901 O O . GLY A 1 114 ? 18.296 -8.357 -11.132 1.00 96.56 114 GLY A O 1
ATOM 902 N N . ASP A 1 115 ? 19.352 -6.420 -11.568 1.00 97.75 115 ASP A N 1
ATOM 903 C CA . ASP A 1 115 ? 19.147 -5.823 -10.248 1.00 97.75 115 ASP A CA 1
ATOM 904 C C . ASP A 1 115 ? 17.657 -5.611 -9.958 1.00 97.75 115 ASP A C 1
ATOM 906 O O . ASP A 1 115 ? 17.180 -5.895 -8.858 1.00 97.75 115 ASP A O 1
ATOM 910 N N . MET A 1 116 ? 16.882 -5.174 -10.955 1.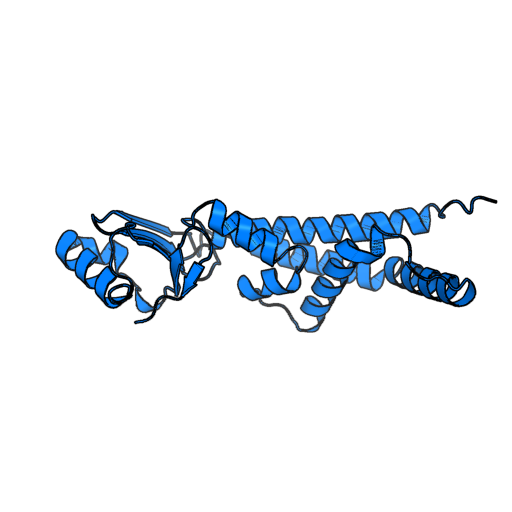00 97.38 116 MET A N 1
ATOM 911 C CA . MET A 1 116 ? 15.434 -5.026 -10.812 1.00 97.38 116 MET A CA 1
ATOM 912 C C . MET A 1 116 ? 14.708 -6.361 -10.671 1.00 97.38 116 MET A C 1
ATOM 914 O O . MET A 1 116 ? 13.773 -6.444 -9.880 1.00 97.38 116 MET A O 1
ATOM 918 N N . VAL A 1 117 ? 15.118 -7.408 -11.389 1.00 98.06 117 VAL A N 1
ATOM 919 C CA . VAL A 1 117 ? 14.553 -8.756 -11.203 1.00 98.06 117 VAL A CA 1
ATOM 920 C C . VAL A 1 117 ? 14.845 -9.257 -9.787 1.00 98.06 117 VAL A C 1
ATOM 922 O O . VAL A 1 117 ? 13.932 -9.688 -9.084 1.00 98.06 117 VAL A O 1
ATOM 925 N N . SER A 1 118 ? 16.086 -9.104 -9.324 1.00 98.19 118 SER A N 1
ATOM 926 C CA . SER A 1 118 ? 16.494 -9.493 -7.969 1.00 98.19 118 SER A CA 1
ATOM 927 C C . SER A 1 118 ? 15.711 -8.728 -6.895 1.00 98.19 118 SER A C 1
ATOM 929 O O . SER A 1 118 ? 15.245 -9.312 -5.912 1.00 98.19 118 SER A O 1
ATOM 931 N N . LEU A 1 119 ? 15.503 -7.424 -7.100 1.00 98.56 119 LEU A N 1
ATOM 932 C CA . LEU A 1 119 ? 14.679 -6.596 -6.223 1.00 98.56 119 LEU A CA 1
ATOM 933 C C . LEU A 1 119 ? 13.206 -7.024 -6.245 1.00 98.56 119 LEU A C 1
ATOM 935 O O . LEU A 1 119 ? 12.567 -7.062 -5.193 1.00 98.56 119 LEU A O 1
ATOM 939 N N . TYR A 1 120 ? 12.660 -7.362 -7.414 1.00 98.50 120 TYR A N 1
ATOM 940 C CA . TYR A 1 120 ? 11.291 -7.858 -7.532 1.00 98.50 120 TYR A CA 1
ATOM 941 C C . TYR A 1 120 ? 11.100 -9.129 -6.712 1.00 98.50 120 TYR A C 1
ATOM 943 O O . TYR A 1 120 ? 10.172 -9.198 -5.906 1.00 98.50 120 TYR A O 1
ATOM 951 N N . ASP A 1 121 ? 12.008 -10.094 -6.844 1.00 98.25 121 ASP A N 1
ATOM 952 C CA . ASP A 1 121 ? 11.951 -11.337 -6.080 1.00 98.25 121 ASP A CA 1
ATOM 953 C C . ASP A 1 121 ? 12.100 -11.091 -4.577 1.00 98.25 121 ASP A C 1
ATOM 955 O O . ASP A 1 121 ? 11.354 -11.666 -3.780 1.00 98.25 121 ASP A O 1
ATOM 959 N N . LYS A 1 122 ? 12.988 -10.175 -4.166 1.00 97.88 122 LYS A N 1
ATOM 960 C CA . LYS A 1 122 ? 13.102 -9.749 -2.763 1.00 97.88 122 LYS A CA 1
ATOM 961 C C . LYS A 1 122 ? 11.773 -9.204 -2.233 1.00 97.88 122 LYS A C 1
ATOM 963 O O . LYS A 1 122 ? 11.298 -9.673 -1.199 1.00 97.88 122 LYS A O 1
ATOM 968 N N . ILE A 1 123 ? 11.158 -8.243 -2.927 1.00 98.25 123 ILE A N 1
ATOM 969 C CA . ILE A 1 123 ? 9.882 -7.642 -2.505 1.00 98.25 123 ILE A CA 1
ATOM 970 C C . ILE A 1 123 ? 8.772 -8.693 -2.505 1.00 98.25 123 ILE A C 1
ATOM 972 O O . ILE A 1 123 ? 8.018 -8.787 -1.538 1.00 98.25 123 ILE A O 1
ATOM 976 N N . LYS A 1 124 ? 8.692 -9.526 -3.544 1.00 97.62 124 LYS A N 1
ATOM 977 C CA . LYS A 1 124 ? 7.720 -10.617 -3.653 1.00 97.62 124 LYS A CA 1
ATOM 978 C C . LYS A 1 124 ? 7.830 -11.588 -2.486 1.00 97.62 124 LYS A C 1
ATOM 980 O O . LYS A 1 124 ? 6.805 -11.961 -1.932 1.00 97.62 124 LYS A O 1
ATOM 985 N N . ASN A 1 125 ? 9.040 -11.955 -2.074 1.00 94.88 125 ASN A N 1
ATOM 986 C CA . ASN A 1 125 ? 9.252 -12.850 -0.937 1.00 94.88 125 ASN A CA 1
ATOM 987 C C . ASN A 1 125 ? 8.791 -12.248 0.398 1.00 94.88 125 ASN A C 1
ATOM 989 O O . ASN A 1 125 ? 8.405 -12.998 1.294 1.00 94.88 125 ASN A O 1
ATOM 993 N N . VAL A 1 126 ? 8.820 -10.920 0.543 1.00 94.75 126 VAL A N 1
ATOM 994 C CA . VAL A 1 126 ? 8.242 -10.233 1.708 1.00 94.75 126 VAL A CA 1
ATOM 995 C C . VAL A 1 126 ? 6.719 -10.183 1.589 1.00 94.75 126 VAL A C 1
ATOM 997 O O . VAL A 1 126 ? 6.021 -10.657 2.480 1.00 94.75 126 VAL A O 1
ATOM 1000 N N . VAL A 1 127 ? 6.196 -9.685 0.467 1.00 95.44 127 VAL A N 1
ATOM 1001 C CA . VAL A 1 127 ? 4.753 -9.494 0.248 1.00 95.44 127 VAL A CA 1
ATOM 1002 C C . VAL A 1 127 ? 3.982 -10.816 0.257 1.00 95.44 127 VAL A C 1
ATOM 1004 O O . VAL A 1 127 ? 2.883 -10.873 0.793 1.00 95.44 127 VAL A O 1
ATOM 1007 N N . ALA A 1 128 ? 4.547 -11.900 -0.278 1.00 92.25 128 ALA A N 1
ATOM 1008 C CA . ALA A 1 128 ? 3.906 -13.216 -0.283 1.00 92.25 128 ALA A CA 1
ATOM 1009 C C . ALA A 1 128 ? 3.690 -13.783 1.130 1.00 92.25 128 ALA A C 1
ATOM 1011 O O . ALA A 1 128 ? 2.796 -14.606 1.327 1.00 92.25 128 ALA A O 1
ATOM 1012 N N . LYS A 1 129 ? 4.489 -13.338 2.109 1.00 91.69 129 LYS A N 1
ATOM 1013 C CA . LYS A 1 129 ? 4.312 -13.698 3.520 1.00 91.69 129 LYS A CA 1
ATOM 1014 C C . LYS A 1 129 ? 3.220 -12.885 4.201 1.00 91.69 129 LYS A C 1
ATOM 1016 O O . LYS A 1 129 ? 2.784 -13.286 5.278 1.00 91.69 129 LYS A O 1
ATOM 1021 N N . PHE A 1 130 ? 2.775 -11.774 3.607 1.00 93.94 130 PHE A N 1
ATOM 1022 C CA . PHE A 1 130 ? 1.705 -10.991 4.204 1.00 93.94 130 PHE A CA 1
ATOM 1023 C C . PHE A 1 130 ? 0.452 -11.845 4.368 1.00 93.94 130 PHE A C 1
ATOM 1025 O O . PHE A 1 130 ? 0.039 -12.541 3.444 1.00 93.94 130 PHE A O 1
ATOM 1032 N N . ASP A 1 131 ? -0.090 -11.831 5.584 1.00 89.00 131 ASP A N 1
ATOM 1033 C CA . ASP A 1 131 ? -1.229 -12.636 6.045 1.00 89.00 131 ASP A CA 1
ATOM 1034 C C . ASP A 1 131 ? -1.068 -14.174 5.894 1.00 89.00 131 ASP A C 1
ATOM 1036 O O . ASP A 1 131 ? -1.992 -14.918 6.213 1.00 89.00 131 ASP A O 1
ATOM 1040 N N . ASN A 1 132 ? 0.113 -14.666 5.490 1.00 86.62 132 ASN A N 1
ATOM 1041 C CA . ASN A 1 132 ? 0.426 -16.087 5.260 1.00 86.62 132 ASN A CA 1
ATOM 1042 C C . ASN A 1 132 ? 1.561 -16.624 6.159 1.00 86.62 132 ASN A C 1
ATOM 1044 O O . ASN A 1 132 ? 2.032 -17.746 5.962 1.00 86.62 132 ASN A O 1
ATOM 1048 N N . ASP A 1 133 ? 2.035 -15.840 7.130 1.00 85.38 133 ASP A N 1
ATOM 1049 C CA . ASP A 1 133 ? 3.085 -16.247 8.067 1.00 85.38 133 ASP A CA 1
ATOM 1050 C C . ASP A 1 133 ? 2.486 -16.832 9.356 1.00 85.38 133 ASP A C 1
ATOM 1052 O O . ASP A 1 133 ? 1.879 -16.124 10.156 1.00 85.38 133 ASP A O 1
ATOM 1056 N N . VAL A 1 134 ? 2.705 -18.129 9.591 1.00 83.00 134 VAL A N 1
ATOM 1057 C CA . VAL A 1 134 ? 2.224 -18.841 10.791 1.00 83.00 134 VAL A CA 1
ATOM 1058 C C . VAL A 1 134 ? 2.870 -18.357 12.094 1.00 83.00 134 VAL A C 1
ATOM 1060 O O . VAL A 1 134 ? 2.350 -18.627 13.173 1.00 83.00 134 VAL A O 1
ATOM 1063 N N 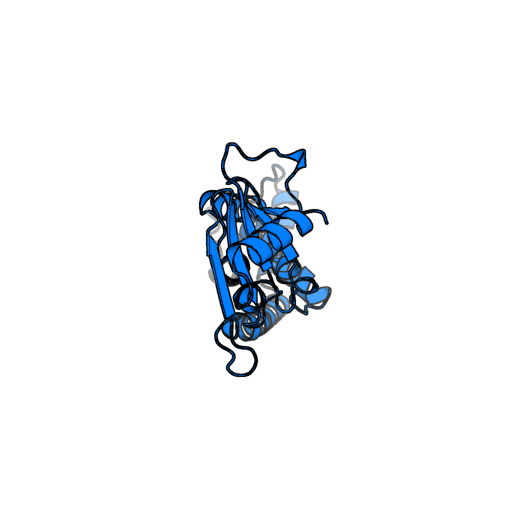. THR A 1 135 ? 4.008 -17.661 12.016 1.00 85.50 135 THR A N 1
ATOM 1064 C CA . THR A 1 135 ? 4.691 -17.075 13.181 1.00 85.50 135 THR A CA 1
ATOM 1065 C C . THR A 1 135 ? 4.221 -15.651 13.484 1.00 85.50 135 THR A C 1
ATOM 1067 O O . THR A 1 135 ? 4.443 -15.151 14.586 1.00 85.50 135 THR A O 1
ATOM 1070 N N . ASN A 1 136 ? 3.539 -15.012 12.531 1.00 85.62 136 ASN A N 1
ATOM 1071 C CA . ASN A 1 136 ? 2.972 -13.675 12.646 1.00 85.62 136 ASN A CA 1
ATOM 1072 C C . ASN A 1 136 ? 1.610 -13.635 11.939 1.00 85.62 136 ASN A C 1
ATOM 1074 O O . ASN A 1 136 ? 1.451 -12.982 10.906 1.00 85.62 136 ASN A O 1
ATOM 1078 N N . CYS A 1 137 ? 0.643 -14.375 12.483 1.00 88.62 137 CYS A N 1
ATOM 1079 C CA . CYS A 1 137 ? -0.697 -14.470 11.916 1.00 88.62 137 CYS A CA 1
ATOM 1080 C C . CYS A 1 137 ? -1.373 -13.096 11.861 1.00 88.62 137 CYS A C 1
ATOM 1082 O O . CYS A 1 137 ? -1.221 -12.280 12.770 1.00 88.62 137 CYS A O 1
ATOM 1084 N N . ALA A 1 138 ? -2.141 -12.853 10.802 1.00 92.25 138 ALA A N 1
ATOM 1085 C CA . ALA A 1 138 ? -2.984 -11.672 10.727 1.00 92.25 138 ALA A CA 1
ATOM 1086 C C . ALA A 1 138 ? -4.234 -11.858 11.591 1.00 92.25 138 ALA A C 1
ATOM 1088 O O . ALA A 1 138 ? -4.944 -12.857 11.450 1.00 92.25 138 ALA A O 1
ATOM 1089 N N . GLU A 1 139 ? -4.527 -10.888 12.452 1.00 90.88 139 GLU A N 1
ATOM 1090 C CA . GLU A 1 139 ? -5.774 -10.851 13.215 1.00 90.88 139 GLU A CA 1
ATOM 1091 C C . GLU A 1 139 ? -6.621 -9.666 12.768 1.00 90.88 139 GLU A C 1
ATOM 1093 O O . GLU A 1 139 ? -6.118 -8.561 12.539 1.00 90.88 139 GLU A O 1
ATOM 1098 N N . PHE A 1 140 ? -7.930 -9.896 12.685 1.00 92.31 140 PHE A N 1
ATOM 1099 C CA . PHE A 1 140 ? -8.900 -8.907 12.240 1.00 92.31 140 PHE A CA 1
ATOM 1100 C C . PHE A 1 140 ? -10.032 -8.806 13.252 1.00 92.31 140 PHE A C 1
ATOM 1102 O O . PHE A 1 140 ? -10.644 -9.812 13.605 1.00 92.31 140 PHE A O 1
ATOM 1109 N N . ASN A 1 141 ? -10.349 -7.585 13.673 1.00 92.88 141 ASN A N 1
ATOM 1110 C CA . ASN A 1 141 ? -11.460 -7.306 14.574 1.00 92.88 141 ASN A CA 1
ATOM 1111 C C . ASN A 1 141 ? -12.320 -6.178 14.017 1.00 92.88 141 ASN A C 1
ATOM 1113 O O . ASN A 1 141 ? -11.811 -5.203 13.465 1.00 92.88 141 ASN A O 1
ATOM 1117 N N . VAL A 1 142 ? -13.638 -6.303 14.178 1.00 94.62 142 VAL A N 1
ATOM 1118 C CA . VAL A 1 142 ? -14.588 -5.274 13.750 1.00 94.62 142 VAL A CA 1
ATOM 1119 C C . VAL A 1 142 ? -15.535 -4.945 14.885 1.00 94.62 142 VAL A C 1
ATOM 1121 O O . VAL A 1 142 ? -16.326 -5.790 15.297 1.00 94.62 142 VAL A O 1
ATOM 1124 N N . PHE A 1 143 ? -15.495 -3.698 15.339 1.00 95.12 143 PHE A N 1
ATOM 1125 C CA . PHE A 1 143 ? -16.479 -3.150 16.259 1.00 95.12 143 PHE A CA 1
ATOM 1126 C C . PHE A 1 143 ? -17.508 -2.327 15.481 1.00 95.12 143 PHE A C 1
ATOM 1128 O O . PHE A 1 143 ? -17.155 -1.501 14.638 1.00 95.12 143 PHE A O 1
ATOM 1135 N N . ARG A 1 144 ? -18.795 -2.547 15.760 1.00 94.06 144 ARG A N 1
ATOM 1136 C CA . ARG A 1 144 ? -19.905 -1.793 15.165 1.00 94.06 144 ARG A CA 1
ATOM 1137 C C . ARG A 1 144 ? -20.6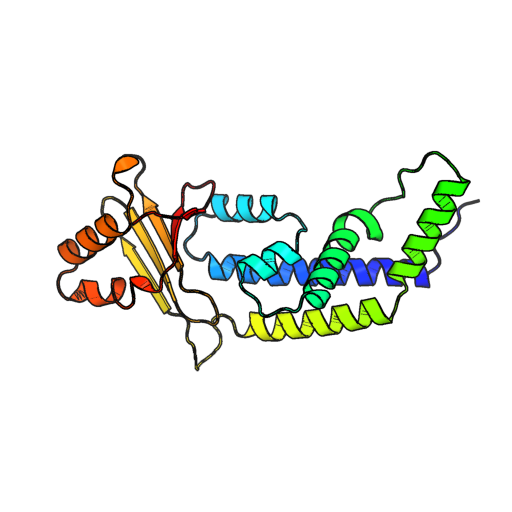63 -1.080 16.276 1.00 94.06 144 ARG A C 1
ATOM 1139 O O . ARG A 1 144 ? -21.445 -1.710 16.979 1.00 94.06 144 ARG A O 1
ATOM 1146 N N . GLY A 1 145 ? -20.400 0.213 16.431 1.00 90.25 145 GLY A N 1
ATOM 1147 C CA . GLY A 1 145 ? -21.158 1.095 17.312 1.00 90.25 145 GLY A CA 1
ATOM 1148 C C . GLY A 1 145 ? -22.299 1.792 16.570 1.00 90.25 145 GLY A C 1
ATOM 1149 O O . GLY A 1 145 ? -22.433 1.676 15.352 1.00 90.25 145 GLY A O 1
ATOM 1150 N N . SER A 1 146 ? -23.107 2.559 17.304 1.00 89.31 146 SER A N 1
ATOM 1151 C CA . SER A 1 146 ? -24.117 3.446 16.707 1.00 89.31 146 SER A CA 1
ATOM 1152 C C . SER A 1 146 ? -23.480 4.568 15.885 1.00 89.31 146 SER A C 1
ATOM 1154 O O . SER A 1 146 ? -23.999 4.956 14.840 1.00 89.31 146 SER A O 1
ATOM 1156 N N . ASP A 1 147 ? -22.339 5.064 16.364 1.00 93.50 147 ASP A N 1
ATOM 1157 C CA . ASP A 1 147 ? -21.742 6.308 15.886 1.00 93.50 147 ASP A CA 1
ATOM 1158 C C . ASP A 1 147 ? -20.607 6.058 14.892 1.00 93.50 147 ASP A C 1
ATOM 1160 O O . ASP A 1 147 ? -20.250 6.961 14.134 1.00 93.50 147 ASP A O 1
ATOM 1164 N N . PHE A 1 148 ? -20.049 4.843 14.873 1.00 95.62 148 PHE A N 1
ATOM 1165 C CA . PHE A 1 148 ? -18.944 4.462 14.001 1.00 95.62 148 PHE A CA 1
ATOM 1166 C C . PHE A 1 148 ? -18.824 2.946 13.805 1.00 95.62 148 PHE A C 1
ATOM 1168 O O . PHE A 1 148 ? -19.277 2.141 14.620 1.00 95.62 148 PHE A O 1
ATOM 1175 N N . ILE A 1 149 ? -18.120 2.565 12.741 1.00 96.19 149 ILE A N 1
ATOM 1176 C CA . ILE A 1 149 ? -17.594 1.215 12.528 1.00 96.19 149 ILE A CA 1
ATOM 1177 C C . ILE A 1 149 ? -16.074 1.302 12.598 1.00 96.19 149 ILE A C 1
ATOM 1179 O O . ILE A 1 149 ? -15.478 2.129 11.915 1.00 96.19 149 ILE A O 1
ATOM 1183 N N . LEU A 1 150 ? -15.453 0.458 13.417 1.00 96.88 150 LEU A N 1
ATOM 1184 C CA . LEU A 1 150 ? -14.005 0.368 13.561 1.00 96.88 150 LEU A CA 1
ATOM 1185 C C . LEU A 1 150 ? -13.536 -0.997 13.063 1.00 96.88 150 LEU A C 1
ATOM 1187 O O . LEU A 1 150 ? -13.921 -2.025 13.617 1.00 96.88 150 LEU A O 1
ATOM 1191 N N . PHE A 1 151 ? -12.688 -0.994 12.043 1.00 97.19 151 PHE A N 1
ATOM 1192 C CA . PHE A 1 151 ? -11.952 -2.161 11.579 1.00 97.19 151 PHE A CA 1
ATOM 1193 C C . PHE A 1 151 ? -10.518 -2.092 12.101 1.00 97.19 151 PHE A C 1
ATOM 1195 O O . PHE A 1 151 ? -9.856 -1.066 11.969 1.00 97.19 151 PHE A O 1
ATOM 1202 N N . MET A 1 152 ? -10.018 -3.179 12.674 1.00 95.62 152 MET A N 1
ATOM 1203 C CA . MET A 1 152 ? -8.653 -3.276 13.183 1.00 95.62 152 MET A CA 1
ATOM 1204 C C . MET A 1 152 ? -7.976 -4.493 12.575 1.00 95.62 152 MET A C 1
ATOM 1206 O O . MET A 1 152 ? -8.538 -5.587 12.611 1.00 95.62 152 MET A O 1
ATOM 1210 N N . ARG A 1 153 ? -6.759 -4.303 12.060 1.00 93.81 153 ARG A N 1
ATOM 1211 C CA . ARG A 1 153 ? -5.862 -5.392 11.669 1.00 93.81 153 ARG A CA 1
ATOM 1212 C C . ARG A 1 153 ? -4.517 -5.284 12.365 1.00 93.81 153 ARG A C 1
ATOM 1214 O O . ARG A 1 153 ? -3.949 -4.193 12.444 1.00 93.81 153 ARG A O 1
ATOM 1221 N N . ASN A 1 154 ? -3.997 -6.408 12.832 1.00 92.44 154 ASN A N 1
ATOM 1222 C CA . ASN A 1 154 ? -2.634 -6.529 13.335 1.00 92.44 154 ASN A CA 1
ATOM 1223 C C . ASN A 1 154 ? -1.952 -7.753 12.700 1.00 92.44 154 ASN A C 1
ATOM 1225 O O . ASN A 1 154 ? -2.614 -8.590 12.086 1.00 92.44 154 ASN A O 1
ATOM 1229 N N . GLY A 1 155 ? -0.631 -7.832 12.841 1.00 91.56 155 GLY A N 1
ATOM 1230 C CA . GLY A 1 155 ? 0.142 -8.977 12.373 1.00 91.56 155 GLY A CA 1
ATOM 1231 C C . GLY A 1 155 ? 0.150 -9.142 10.851 1.00 91.56 155 GLY A C 1
ATOM 1232 O O . GLY A 1 155 ? -0.058 -8.187 10.094 1.00 91.56 155 GLY A O 1
ATOM 1233 N N . GLY A 1 156 ? 0.456 -10.355 10.392 1.00 92.19 156 GLY A N 1
ATOM 1234 C CA . GLY A 1 156 ? 0.536 -10.673 8.967 1.00 92.19 156 GLY A CA 1
ATOM 1235 C C . GLY A 1 156 ? 1.695 -9.976 8.260 1.00 92.19 156 GLY A C 1
ATOM 1236 O O . GLY A 1 156 ? 1.580 -9.656 7.085 1.00 92.19 156 GLY A O 1
ATOM 1237 N N . GLY A 1 157 ? 2.781 -9.659 8.970 1.00 91.81 157 GLY A N 1
ATOM 1238 C CA . GLY A 1 157 ? 3.930 -8.937 8.408 1.00 91.81 157 GLY A CA 1
ATOM 1239 C C . GLY A 1 157 ? 3.672 -7.464 8.061 1.00 91.81 157 GLY A C 1
ATOM 1240 O O . GLY A 1 157 ? 4.542 -6.835 7.468 1.00 91.81 157 GLY A O 1
ATOM 1241 N N . LEU A 1 158 ? 2.514 -6.912 8.437 1.00 93.00 158 LEU A N 1
ATOM 1242 C CA . LEU A 1 158 ? 2.121 -5.529 8.174 1.00 93.00 158 LEU A CA 1
ATOM 1243 C C . LEU A 1 158 ? 1.952 -4.736 9.474 1.00 93.00 158 LEU A C 1
ATOM 1245 O O . LEU A 1 158 ? 1.589 -5.275 10.524 1.00 93.00 158 LEU A O 1
ATOM 1249 N N . SER A 1 159 ? 2.177 -3.426 9.390 1.00 91.62 159 SER A N 1
ATOM 1250 C CA . SER A 1 159 ? 1.986 -2.513 10.517 1.00 91.62 159 SER A CA 1
ATOM 1251 C C . SER A 1 159 ? 0.519 -2.481 10.956 1.00 91.62 159 SER A C 1
ATOM 1253 O O . SER A 1 159 ? -0.405 -2.463 10.137 1.00 91.62 159 SER A O 1
ATOM 1255 N N . SER A 1 160 ? 0.302 -2.493 12.274 1.00 93.81 160 SER A N 1
ATOM 1256 C CA . SER A 1 160 ? -1.042 -2.573 12.854 1.00 93.81 160 SER A CA 1
ATOM 1257 C C . SER A 1 160 ? -1.840 -1.313 12.527 1.00 93.81 160 SER A C 1
ATOM 1259 O O . SER A 1 160 ? -1.387 -0.190 12.766 1.00 93.81 160 SER A O 1
ATOM 1261 N N . ARG A 1 161 ? -3.043 -1.492 11.980 1.00 95.31 161 ARG A N 1
ATOM 1262 C CA . ARG A 1 161 ? -3.862 -0.396 11.459 1.00 95.31 161 ARG A CA 1
ATOM 1263 C C . ARG A 1 161 ? -5.294 -0.494 11.953 1.00 95.31 161 ARG A C 1
ATOM 1265 O O . ARG A 1 161 ? -5.893 -1.566 11.957 1.00 95.31 161 ARG A O 1
ATOM 1272 N N . ALA A 1 162 ? -5.828 0.648 12.359 1.00 96.88 162 ALA A N 1
ATOM 1273 C CA . ALA A 1 162 ? -7.204 0.818 12.781 1.00 96.88 162 ALA A CA 1
ATOM 1274 C C . ALA A 1 162 ? -7.874 1.842 11.859 1.00 96.88 162 ALA A C 1
ATOM 1276 O O . ALA A 1 162 ? -7.424 2.981 11.764 1.00 96.88 162 ALA A O 1
ATOM 1277 N N . ILE A 1 163 ? -8.919 1.430 11.148 1.00 97.81 163 ILE A N 1
ATOM 1278 C CA . ILE A 1 163 ? -9.660 2.265 10.203 1.00 97.81 163 ILE A CA 1
ATOM 1279 C C . ILE A 1 163 ? -11.071 2.443 10.741 1.00 97.81 163 ILE A C 1
ATOM 1281 O O . ILE A 1 163 ? -11.791 1.467 10.947 1.00 97.81 163 ILE A O 1
ATOM 1285 N N . VAL A 1 164 ? -11.460 3.690 10.985 1.00 97.38 164 VAL A N 1
ATOM 1286 C CA . VAL A 1 164 ? -12.789 4.034 11.487 1.00 97.38 164 VAL A CA 1
ATOM 1287 C C . VAL A 1 164 ? -13.592 4.775 10.432 1.00 97.38 164 VAL A C 1
ATOM 1289 O O . VAL A 1 164 ? -13.111 5.708 9.798 1.00 97.38 164 VAL A O 1
ATOM 1292 N N . THR A 1 165 ? -14.848 4.383 10.276 1.00 96.88 165 THR A N 1
ATOM 1293 C CA . THR A 1 165 ? -15.850 5.134 9.524 1.00 96.88 165 THR A CA 1
ATOM 1294 C C . THR A 1 165 ? -16.866 5.678 10.515 1.00 96.88 165 THR A C 1
ATOM 1296 O O . THR A 1 165 ? -17.614 4.906 11.118 1.00 96.88 165 THR A O 1
ATOM 1299 N N . PHE A 1 166 ? -16.898 6.996 10.695 1.00 95.38 166 PHE A N 1
ATOM 1300 C CA . PHE A 1 166 ? -17.914 7.651 11.516 1.00 95.38 166 PHE A CA 1
ATOM 1301 C C . PHE A 1 166 ? -19.233 7.793 10.755 1.00 95.38 166 PHE A C 1
ATOM 1303 O O . PHE A 1 166 ? -19.267 7.912 9.529 1.00 95.38 166 PHE A O 1
ATOM 1310 N N . SER A 1 167 ? -20.338 7.816 11.494 1.00 92.56 167 SER A N 1
ATOM 1311 C CA . SER A 1 167 ? -21.640 8.169 10.943 1.00 92.56 167 SER A CA 1
ATOM 1312 C C . SER A 1 167 ? -21.623 9.607 10.412 1.00 92.56 167 SER A C 1
ATOM 1314 O O . SER A 1 167 ? -20.970 10.488 10.969 1.00 92.56 167 SER A O 1
ATOM 1316 N N . ALA A 1 168 ? -22.391 9.876 9.353 1.00 87.94 168 ALA A N 1
ATOM 1317 C CA . ALA A 1 168 ? -22.418 11.192 8.704 1.00 87.94 168 ALA A CA 1
ATOM 1318 C C . ALA A 1 168 ? -22.874 12.344 9.624 1.00 87.94 168 ALA A C 1
ATOM 1320 O O . ALA A 1 168 ? -22.662 13.509 9.304 1.00 87.94 168 ALA A O 1
ATOM 1321 N N . LYS A 1 169 ? -23.526 12.027 10.749 1.00 88.38 169 LYS A N 1
ATOM 1322 C CA . LYS A 1 169 ? -24.007 13.002 11.738 1.00 88.38 169 LYS A CA 1
ATOM 1323 C C . LYS A 1 169 ? -23.026 13.211 12.896 1.00 88.38 169 LYS A C 1
ATOM 1325 O O . LYS A 1 169 ? -23.316 14.014 13.780 1.00 88.38 169 LYS A O 1
ATOM 1330 N N . PHE A 1 170 ? -21.911 12.481 12.927 1.00 91.06 170 PHE A N 1
ATOM 1331 C CA . PHE A 1 170 ? -20.968 12.546 14.033 1.00 91.06 170 PHE A CA 1
ATOM 1332 C C . PHE A 1 170 ? -20.158 13.857 13.999 1.00 91.06 170 PHE A C 1
ATOM 1334 O O . PHE A 1 170 ? -19.606 14.187 12.947 1.00 91.06 170 PHE A O 1
ATOM 1341 N N . PRO A 1 171 ? -20.052 14.608 15.112 1.00 89.12 171 PRO A N 1
ATOM 1342 C CA . PRO A 1 171 ? -19.357 15.894 15.125 1.00 89.12 171 PRO A CA 1
ATOM 1343 C C . PRO A 1 171 ? -17.852 15.755 14.864 1.00 89.12 171 PRO A C 1
ATOM 1345 O O . PRO A 1 171 ? -17.159 15.034 15.581 1.00 89.12 171 PRO A O 1
ATOM 1348 N N . ASP A 1 172 ? -17.322 16.510 13.898 1.00 83.50 172 ASP A N 1
ATOM 1349 C CA . ASP A 1 172 ? -15.897 16.458 13.526 1.00 83.50 172 ASP A CA 1
ATOM 1350 C C . ASP A 1 172 ? -14.955 16.739 14.709 1.00 83.50 172 ASP A C 1
ATOM 1352 O O . ASP A 1 172 ? -13.965 16.036 14.892 1.00 83.50 172 ASP A O 1
ATOM 1356 N N . GLY A 1 173 ? -15.289 17.706 15.572 1.00 82.44 173 GLY A N 1
ATOM 1357 C CA . GLY A 1 173 ? -14.476 18.058 16.747 1.00 82.44 173 GLY A CA 1
ATOM 1358 C C . GLY A 1 173 ? -14.437 16.993 17.852 1.00 82.44 173 GLY A C 1
ATOM 1359 O O . GLY A 1 173 ? -13.680 17.129 18.812 1.00 82.44 173 GLY A O 1
ATOM 1360 N N . SER A 1 174 ? -15.248 15.940 17.738 1.00 86.25 174 SER A N 1
ATOM 1361 C CA . SER A 1 174 ? -15.313 14.835 18.699 1.00 86.25 174 SER A CA 1
ATOM 1362 C C . SER A 1 174 ? -14.605 13.571 18.203 1.00 86.25 174 SER A C 1
ATOM 1364 O O . SER A 1 174 ? -14.515 12.595 18.946 1.00 86.25 174 SER A O 1
ATOM 1366 N N . LYS A 1 175 ? -14.088 13.570 16.967 1.00 92.44 175 LYS A N 1
ATOM 1367 C CA . LYS A 1 175 ? -13.384 12.431 16.365 1.00 92.44 175 LYS A CA 1
ATOM 1368 C C . LYS A 1 175 ? -11.970 12.325 16.929 1.00 92.44 175 LYS A C 1
ATOM 1370 O O . LYS A 1 175 ? -11.082 13.082 16.549 1.00 92.44 175 LYS A O 1
ATOM 1375 N N . ARG A 1 176 ? -11.759 11.378 17.840 1.00 93.06 176 ARG A N 1
ATOM 1376 C CA . ARG A 1 176 ? -10.461 11.144 18.489 1.00 93.06 176 ARG A CA 1
ATOM 1377 C C . ARG A 1 176 ? -10.324 9.709 18.975 1.00 93.06 176 ARG A C 1
ATOM 1379 O O . ARG A 1 176 ? -11.333 9.037 19.204 1.00 93.06 176 ARG A O 1
ATOM 1386 N N . LYS A 1 177 ? -9.087 9.237 19.148 1.00 93.69 177 LYS A N 1
ATO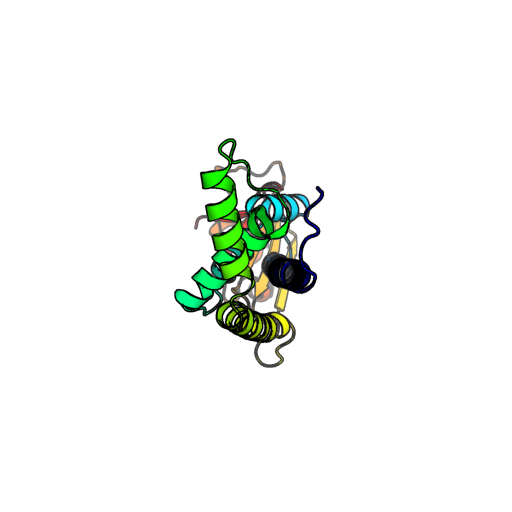M 1387 C CA . LYS A 1 177 ? -8.816 7.857 19.593 1.00 93.69 177 LYS A CA 1
ATOM 1388 C C . LYS A 1 177 ? -9.418 7.574 20.968 1.00 93.69 177 LYS A C 1
ATOM 1390 O O . LYS A 1 177 ? -10.017 6.519 21.164 1.00 93.69 177 LYS A O 1
ATOM 1395 N N . SER A 1 178 ? -9.284 8.517 21.898 1.00 92.50 178 SER A N 1
ATOM 1396 C CA . SER A 1 178 ? -9.827 8.410 23.260 1.00 92.50 178 SER A CA 1
ATOM 1397 C C . SER A 1 178 ? -11.337 8.141 23.272 1.00 92.50 178 SER A C 1
ATOM 1399 O O . SER A 1 178 ? -11.787 7.208 23.931 1.00 92.50 178 SER A O 1
ATOM 1401 N N . TYR A 1 179 ? -12.102 8.862 22.448 1.00 93.62 179 TYR A N 1
ATOM 1402 C CA . TYR A 1 179 ? -13.548 8.667 22.315 1.00 93.62 179 TYR A CA 1
ATOM 1403 C C . TYR A 1 179 ? -13.905 7.254 21.823 1.00 93.62 179 TYR A C 1
ATOM 1405 O O . TYR A 1 179 ? -14.785 6.608 22.388 1.00 93.62 179 TYR A O 1
ATOM 1413 N N . LEU A 1 180 ? -13.201 6.737 20.806 1.00 94.69 180 LEU A N 1
ATOM 1414 C CA . LEU A 1 180 ? -13.442 5.375 20.308 1.00 94.69 180 LEU A CA 1
ATOM 1415 C C . LEU A 1 180 ? -13.258 4.342 21.422 1.00 94.69 180 LEU A C 1
ATOM 1417 O O . LEU A 1 180 ? -14.079 3.438 21.577 1.00 94.69 180 LEU A O 1
ATOM 1421 N N . LYS A 1 181 ? -12.189 4.499 22.206 1.00 93.75 181 LYS A N 1
ATOM 1422 C CA . LYS A 1 181 ? -11.862 3.602 23.311 1.00 93.7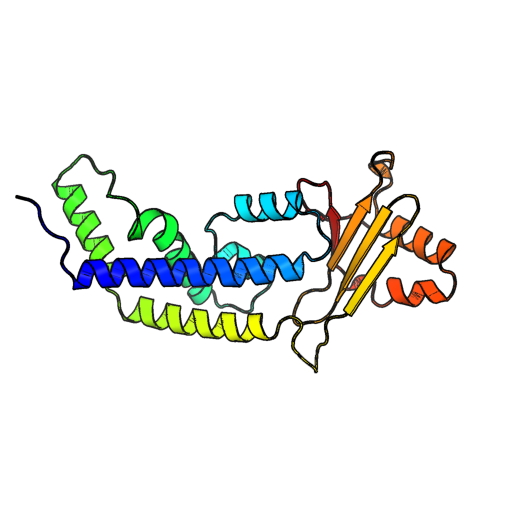5 181 LYS A CA 1
ATOM 1423 C C . LYS A 1 181 ? -12.926 3.647 24.410 1.00 93.75 181 LYS A C 1
ATOM 1425 O O . LYS A 1 181 ? -13.404 2.589 24.811 1.00 93.75 181 LYS A O 1
ATOM 1430 N N . GLU A 1 182 ? -13.349 4.842 24.824 1.00 92.94 182 GLU A N 1
ATOM 1431 C CA . GLU A 1 182 ? -14.416 5.040 25.818 1.00 92.94 182 GLU A CA 1
ATOM 1432 C C . GLU A 1 182 ? -15.722 4.352 25.397 1.00 92.94 182 GLU A C 1
ATOM 1434 O O . GLU A 1 182 ? -16.327 3.624 26.186 1.00 92.94 182 GLU A O 1
ATOM 1439 N N . VAL A 1 183 ? -16.140 4.523 24.136 1.00 93.06 183 VAL A N 1
ATOM 1440 C CA . VAL A 1 183 ? -17.363 3.893 23.612 1.00 93.06 183 VAL A CA 1
ATOM 1441 C C . VAL A 1 183 ? -17.247 2.371 23.599 1.00 93.06 183 VAL A C 1
ATOM 1443 O O . VAL A 1 183 ? -18.185 1.680 23.998 1.00 93.06 183 VAL A O 1
ATOM 1446 N N . ILE A 1 184 ? -16.108 1.830 23.164 1.00 93.94 184 ILE A N 1
ATOM 1447 C CA . ILE A 1 184 ? -15.875 0.381 23.123 1.00 93.94 184 ILE A CA 1
ATOM 1448 C C . ILE A 1 184 ? -15.910 -0.218 24.532 1.00 93.94 184 ILE A C 1
ATOM 1450 O O . ILE A 1 184 ? -16.545 -1.258 24.734 1.00 93.94 184 ILE A O 1
ATOM 1454 N N . GLU A 1 185 ? -15.260 0.431 25.500 1.00 93.38 185 GLU A N 1
ATOM 1455 C CA . GLU A 1 185 ? -15.208 0.001 26.902 1.00 93.38 185 GLU A CA 1
ATOM 1456 C C . GLU A 1 185 ? -16.587 0.052 27.566 1.00 93.38 185 GLU A C 1
ATOM 1458 O O . GLU A 1 185 ? -16.997 -0.921 28.205 1.00 93.38 185 GLU A O 1
ATOM 1463 N N . ALA A 1 186 ? -17.343 1.129 27.341 1.00 91.88 186 ALA A N 1
ATOM 1464 C CA . ALA A 1 186 ? -18.702 1.270 27.853 1.00 91.88 186 ALA A CA 1
ATOM 1465 C C . ALA A 1 186 ? -19.673 0.251 27.233 1.00 91.88 186 ALA A C 1
ATOM 1467 O O . ALA A 1 186 ? -20.499 -0.324 27.941 1.00 91.88 186 ALA A O 1
ATOM 1468 N N . HIS A 1 187 ? -19.574 0.005 25.921 1.00 91.25 187 HIS A N 1
ATOM 1469 C CA . HIS A 1 187 ? -20.491 -0.884 25.204 1.00 91.25 187 HIS A CA 1
ATOM 1470 C C . HIS A 1 187 ? -20.187 -2.371 25.429 1.00 91.25 187 HIS A C 1
ATOM 1472 O O . HIS A 1 187 ? -21.102 -3.181 25.556 1.00 91.25 187 HIS A O 1
ATOM 1478 N N . SER A 1 188 ? -18.905 -2.747 25.468 1.00 88.62 188 SER A N 1
ATOM 1479 C CA . SER A 1 188 ? -18.480 -4.157 25.458 1.00 88.62 188 SER A CA 1
ATOM 1480 C C . SER A 1 188 ? -18.099 -4.693 26.841 1.00 88.62 188 SER A C 1
ATOM 1482 O O . SER A 1 188 ? -17.849 -5.894 26.990 1.00 88.62 188 SER A O 1
ATOM 1484 N N . GLY A 1 189 ? -18.016 -3.827 27.858 1.00 88.19 189 GLY A N 1
ATOM 1485 C CA . GLY A 1 189 ? -17.631 -4.198 29.218 1.00 88.19 189 GLY A CA 1
ATOM 1486 C C . GLY A 1 189 ? -16.333 -5.010 29.242 1.00 88.19 189 GLY A C 1
ATOM 1487 O O . GLY A 1 189 ? -15.319 -4.613 28.675 1.00 88.19 189 GLY A O 1
ATOM 1488 N N . LYS A 1 190 ? -16.361 -6.205 29.846 1.00 83.88 190 LYS A N 1
ATOM 1489 C CA . LYS A 1 190 ? -15.180 -7.088 29.950 1.00 83.88 190 LYS A CA 1
ATOM 1490 C C . LYS A 1 190 ? -14.634 -7.572 28.597 1.00 83.88 190 LYS A C 1
ATOM 1492 O O . LYS A 1 190 ? -13.465 -7.934 28.523 1.00 83.88 190 LYS A O 1
ATOM 1497 N N . ILE A 1 191 ? -15.451 -7.577 27.540 1.00 87.00 191 ILE A N 1
ATOM 1498 C CA . ILE A 1 191 ? -15.055 -8.026 26.193 1.00 87.00 191 ILE A CA 1
ATOM 1499 C C . ILE A 1 191 ? -14.320 -6.907 25.435 1.00 87.00 191 ILE A C 1
ATOM 1501 O O . ILE A 1 191 ? -13.637 -7.178 24.451 1.00 87.00 191 ILE A O 1
ATOM 1505 N N . ALA A 1 192 ? -14.368 -5.661 25.925 1.00 87.94 192 ALA A N 1
ATOM 1506 C CA . ALA A 1 192 ? -13.662 -4.528 25.324 1.00 87.94 192 ALA A CA 1
ATOM 1507 C C . ALA A 1 192 ? -12.165 -4.794 25.119 1.00 87.94 192 ALA A C 1
ATOM 1509 O O . ALA A 1 192 ? -11.593 -4.318 24.141 1.00 87.94 192 ALA A O 1
ATOM 1510 N N . LEU A 1 193 ? -11.558 -5.617 25.985 1.00 86.00 193 LEU A N 1
ATOM 1511 C CA . LEU A 1 193 ? -10.155 -6.015 25.889 1.00 86.00 193 LEU A CA 1
ATOM 1512 C C . LEU A 1 193 ? -9.804 -6.631 24.525 1.00 86.00 193 LEU A C 1
ATOM 1514 O O . LEU A 1 193 ? -8.694 -6.431 24.056 1.00 86.00 193 LEU A O 1
ATOM 1518 N N . VAL A 1 194 ? -10.736 -7.315 23.853 1.00 84.38 194 VAL A N 1
ATOM 1519 C CA . VAL A 1 194 ? -10.507 -7.886 22.510 1.00 84.38 194 VAL A CA 1
ATOM 1520 C C . VAL A 1 194 ? -10.196 -6.797 21.475 1.00 84.38 194 VAL A C 1
ATOM 1522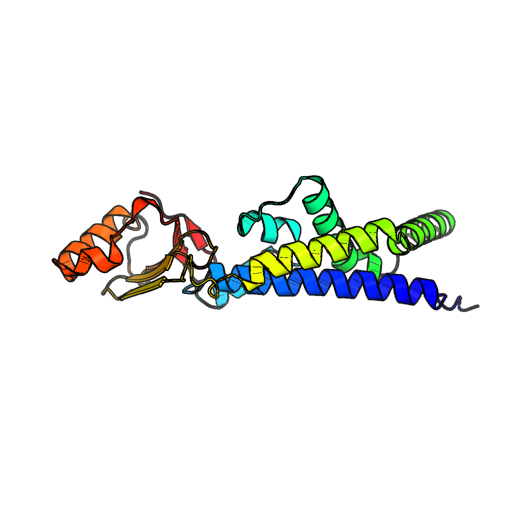 O O . VAL A 1 194 ? -9.411 -7.017 20.558 1.00 84.38 194 VAL A O 1
ATOM 1525 N N . TYR A 1 195 ? -10.770 -5.606 21.643 1.00 85.88 195 TYR A N 1
ATOM 1526 C CA . TYR A 1 195 ? -10.578 -4.466 20.746 1.00 85.88 195 TYR A CA 1
ATOM 1527 C C . TYR A 1 195 ? -9.490 -3.508 21.241 1.00 85.88 195 TYR A C 1
ATOM 1529 O O . TYR A 1 195 ? -8.813 -2.866 20.444 1.00 85.88 195 TYR A O 1
ATOM 1537 N N . THR A 1 196 ? -9.323 -3.381 22.560 1.00 88.88 196 THR A N 1
ATOM 1538 C CA . THR A 1 196 ? -8.393 -2.416 23.164 1.00 88.88 196 THR A CA 1
ATOM 1539 C C . THR A 1 196 ? -7.028 -3.014 23.507 1.00 88.88 196 THR A C 1
ATOM 1541 O O . THR A 1 196 ? -6.107 -2.282 23.887 1.00 88.88 196 THR A O 1
ATOM 1544 N N . TYR A 1 197 ? -6.845 -4.327 23.338 1.00 86.12 197 TYR A N 1
ATOM 1545 C CA . TYR A 1 197 ? -5.545 -4.969 23.486 1.00 86.12 197 TYR A CA 1
ATOM 1546 C C . TYR A 1 197 ? -4.536 -4.383 22.491 1.00 86.12 197 TYR A C 1
ATOM 1548 O O . TYR A 1 197 ? -4.791 -4.289 21.293 1.00 86.12 197 TYR A O 1
ATOM 1556 N N . ARG A 1 198 ? -3.377 -3.958 23.011 1.00 86.56 198 ARG A N 1
ATOM 1557 C CA . ARG A 1 198 ? -2.320 -3.257 22.257 1.00 86.56 198 ARG A CA 1
ATOM 1558 C C . ARG A 1 198 ? -2.792 -1.990 21.531 1.00 86.56 198 ARG A C 1
ATOM 1560 O O . ARG A 1 198 ? -2.161 -1.590 20.566 1.00 86.56 198 ARG A O 1
ATOM 1567 N N . TRP A 1 199 ? -3.826 -1.300 22.020 1.00 91.81 199 TRP A N 1
ATOM 1568 C CA . TRP A 1 199 ? -4.356 -0.062 21.418 1.00 91.81 199 TRP A CA 1
ATOM 1569 C C . TRP A 1 199 ? -3.280 0.928 20.936 1.00 91.81 199 TRP A C 1
ATOM 1571 O O . TRP A 1 199 ? -3.357 1.445 19.827 1.00 91.81 199 TRP A O 1
ATOM 1581 N N . ALA A 1 200 ? -2.238 1.146 21.746 1.00 91.25 200 ALA A N 1
ATOM 1582 C CA . ALA A 1 200 ? -1.149 2.072 21.437 1.00 91.25 200 ALA A CA 1
ATOM 1583 C C . ALA A 1 200 ? -0.264 1.651 20.245 1.00 91.25 200 ALA A C 1
ATOM 1585 O O . ALA A 1 200 ? 0.420 2.500 19.685 1.00 91.25 200 ALA A O 1
ATOM 1586 N N . SER A 1 201 ? -0.259 0.373 19.846 1.00 90.88 201 SER A N 1
ATOM 1587 C CA . SER A 1 201 ? 0.512 -0.096 18.687 1.00 90.88 201 SER A CA 1
ATOM 1588 C C . SER A 1 201 ? -0.205 0.119 17.355 1.00 90.88 201 SER A C 1
ATOM 1590 O O . SER A 1 201 ? 0.382 -0.147 16.311 1.00 90.88 201 SER A O 1
ATOM 1592 N N . PHE A 1 202 ? -1.473 0.539 17.367 1.00 94.62 202 PHE A N 1
ATOM 1593 C CA . PHE A 1 202 ? -2.243 0.765 16.150 1.00 94.62 202 PHE A CA 1
ATOM 1594 C C . PHE A 1 202 ? -2.103 2.205 15.659 1.00 94.62 202 PHE A C 1
ATOM 1596 O O . PHE A 1 202 ? -2.307 3.171 16.400 1.00 94.62 202 PHE A O 1
ATOM 1603 N N . SER A 1 203 ? -1.866 2.342 14.358 1.00 95.12 203 SER A N 1
ATOM 1604 C CA . SER A 1 203 ? -2.045 3.607 13.650 1.00 95.12 203 SER A CA 1
ATOM 1605 C C . SER A 1 203 ? -3.520 3.771 13.279 1.00 95.12 203 SER A C 1
ATOM 1607 O O . SER A 1 203 ? -4.065 2.960 12.525 1.00 95.12 203 SER A O 1
ATOM 1609 N N . PHE A 1 204 ? -4.171 4.806 13.820 1.00 96.81 204 PHE A N 1
ATOM 1610 C CA . PHE A 1 204 ? -5.594 5.078 13.594 1.00 96.81 204 PHE A CA 1
ATOM 1611 C C . PHE A 1 204 ? -5.812 6.043 12.438 1.00 96.81 204 PHE A C 1
ATOM 1613 O O . PHE A 1 204 ? -5.180 7.099 12.376 1.00 96.81 204 PHE A O 1
ATOM 1620 N N . PHE A 1 205 ? -6.774 5.711 11.586 1.00 96.88 205 PHE A N 1
ATOM 1621 C CA . PHE A 1 205 ? -7.188 6.524 10.458 1.00 96.88 205 PHE A CA 1
ATOM 1622 C C . PHE A 1 205 ? -8.707 6.623 10.391 1.00 96.88 205 PHE A C 1
ATOM 1624 O O . PHE A 1 205 ? -9.405 5.617 10.484 1.00 96.88 205 PHE A O 1
ATOM 1631 N N . GLU A 1 206 ? -9.214 7.831 10.186 1.00 96.62 206 GLU A N 1
ATOM 1632 C CA . GLU A 1 206 ? -10.577 8.044 9.726 1.00 96.62 206 GLU A CA 1
ATOM 1633 C C . GLU A 1 206 ? -10.639 7.796 8.222 1.00 96.62 206 GLU A C 1
ATOM 1635 O O . GLU A 1 206 ? -9.882 8.389 7.448 1.00 96.62 206 GLU A O 1
ATOM 1640 N N . ASP A 1 207 ? -11.579 6.956 7.809 1.00 97.06 207 ASP A N 1
ATOM 1641 C CA . ASP A 1 207 ? -11.980 6.835 6.422 1.00 97.06 207 ASP A CA 1
ATOM 1642 C C . ASP A 1 207 ? -13.133 7.792 6.108 1.00 97.06 207 ASP A C 1
ATOM 1644 O O . ASP A 1 207 ? -14.250 7.650 6.609 1.00 97.06 207 ASP A O 1
ATOM 1648 N N . THR A 1 208 ? -12.845 8.763 5.246 1.00 94.00 208 THR A N 1
ATOM 1649 C CA . THR A 1 208 ? -13.794 9.797 4.806 1.00 94.00 208 THR A CA 1
ATOM 1650 C C . THR A 1 208 ? -14.543 9.440 3.517 1.00 94.00 208 THR A C 1
ATOM 1652 O O . THR A 1 208 ? -15.247 10.286 2.964 1.00 94.00 208 THR A O 1
ATOM 1655 N N . GLY A 1 209 ? -14.321 8.242 2.966 1.00 93.12 209 GLY A N 1
ATOM 1656 C CA . GLY A 1 209 ? -14.751 7.859 1.614 1.00 93.12 209 GLY A CA 1
ATOM 1657 C C . GLY A 1 209 ? -13.975 8.550 0.490 1.00 93.12 209 GLY A C 1
ATOM 1658 O O . GLY A 1 209 ? -14.285 8.383 -0.687 1.00 93.12 209 GLY A O 1
ATOM 1659 N N . LYS A 1 210 ? -12.969 9.359 0.843 1.00 93.69 210 LYS A N 1
ATOM 1660 C CA . LYS A 1 210 ? -12.074 10.044 -0.099 1.00 93.69 210 LYS A CA 1
ATOM 1661 C C . LYS A 1 210 ? -10.606 9.789 0.203 1.00 93.69 210 LYS A C 1
ATOM 1663 O O . LYS A 1 210 ? -9.793 9.663 -0.705 1.00 93.69 210 LYS A O 1
ATOM 1668 N N . LYS A 1 211 ? -10.257 9.777 1.487 1.00 94.69 211 LYS A N 1
ATOM 1669 C CA . LYS A 1 211 ? -8.899 9.562 1.983 1.00 94.69 211 LYS A CA 1
ATOM 1670 C C . LYS A 1 211 ? -8.926 9.012 3.403 1.00 94.69 211 LYS A C 1
ATOM 1672 O O . LYS A 1 211 ? -9.880 9.253 4.147 1.00 94.69 211 LYS A O 1
ATOM 1677 N N . LEU A 1 212 ? -7.827 8.360 3.769 1.00 95.69 212 LEU A N 1
ATOM 1678 C CA . LEU A 1 212 ? -7.506 8.002 5.145 1.00 95.69 212 LEU A CA 1
ATOM 1679 C C . LEU A 1 212 ? -6.807 9.184 5.825 1.00 95.69 212 LEU A C 1
ATOM 1681 O O . LEU A 1 212 ? -5.745 9.616 5.374 1.00 95.69 212 LEU A O 1
ATOM 1685 N N . ILE A 1 213 ? -7.405 9.715 6.887 1.00 94.94 213 ILE A N 1
ATOM 1686 C CA . ILE A 1 213 ? -6.861 10.832 7.669 1.00 94.94 213 ILE A CA 1
ATOM 1687 C C . ILE A 1 213 ? -6.378 10.290 9.013 1.00 94.94 213 ILE A C 1
ATOM 1689 O O . ILE A 1 213 ? -7.171 9.649 9.696 1.00 94.94 213 ILE A O 1
ATOM 1693 N N . PRO A 1 214 ? -5.122 10.527 9.428 1.00 95.00 214 PRO A N 1
ATOM 1694 C CA . PRO A 1 214 ? -4.669 10.131 10.757 1.00 95.00 214 PRO A CA 1
ATOM 1695 C C . PRO A 1 214 ? -5.561 10.725 11.851 1.00 95.00 214 PRO A C 1
ATOM 1697 O O . PRO A 1 214 ? -5.826 11.927 11.855 1.00 95.00 214 PRO A O 1
ATOM 1700 N N . LEU A 1 215 ? -6.001 9.889 12.788 1.00 92.75 215 LEU A N 1
ATOM 1701 C CA . LEU A 1 215 ? -6.738 10.344 13.964 1.00 92.75 215 LEU A CA 1
ATOM 1702 C C . LEU A 1 215 ? -5.788 10.851 15.041 1.00 92.75 215 LEU A C 1
ATOM 1704 O O . LEU A 1 215 ? -4.798 10.196 15.380 1.00 92.75 215 LEU A O 1
ATOM 1708 N N . VAL A 1 216 ? -6.144 12.001 15.604 1.00 84.75 216 VAL A N 1
ATOM 1709 C CA . VAL A 1 216 ? -5.487 12.583 16.775 1.00 84.75 216 VAL A CA 1
ATOM 1710 C C . VAL A 1 216 ? -5.875 11.830 18.054 1.00 84.75 216 VAL A C 1
ATOM 1712 O O . VAL A 1 216 ? -6.885 11.118 18.086 1.00 84.75 216 VAL A O 1
ATOM 1715 N N . GLU A 1 217 ? -5.039 11.957 19.085 1.00 78.88 217 GLU A N 1
ATOM 1716 C CA . GLU A 1 217 ? -5.317 11.470 20.452 1.00 78.88 217 GLU A CA 1
ATOM 1717 C C . GLU A 1 217 ? -6.635 12.022 21.025 1.00 78.88 217 GLU A C 1
ATOM 1719 O O . GLU A 1 217 ? -6.874 13.243 20.880 1.00 78.88 217 GLU A O 1
#

Secondary structure (DSSP, 8-state):
---PPPHHHHHHHHHHHHHHHHHHHHHHHHHHHHTTTS-HHHHHHHHHHHTT-HHHHHHHTT----HHHHHHHHHHHHIIIIITTS----SSHHHHHHHHHHHHHHHT-HHHHHHHHHHHHHHHHHHTTTTT-TTS--EEEEEE-SSEEEEEEE-TTS--EEEEEE-TTS-GGG--HHHHHHHHHHHHGGGGHHHHTTGGGPEEEEE-SS-EEEPP-

Radius of gyration: 22.63 Å; chains: 1; bounding box: 47×38×75 Å

pLDDT: mean 89.19, std 11.31, range [34.25, 98.56]

Foldseek 3Di:
DDDPDDPLLLVLLVLLQVLLVLLLVLLLVLVCLLPPVFDPLQSVLVCVVCPSVSLVSCVVQVPPDDPVLSVLSVVSSCSNPPLRPDQDPDPDDVVRVVVVVVSSVVSSPPVSSVSSVVSSVVSCVLSVQQCVPPVWHKDWDWDDDPFKIWIWIGTRSGQTEIEIEGDPPDDPVQFALVNVLVRLCVPVPPCSCVVCVPVVSYFYFYRPSHHTHTHHD

Sequence (217 aa):
MHEYIDIASATDKTSRLMLGYAFEMLLKSAILLMNLGAQKDTIDLKFRDYGHKIDRMAIDLELALTVDELKLLQIASQDIVLQARYPIGKVNDDGYIAELNKRNIQLADGNIFGDMVSLYDKIKNVVAKFDNDVTNCAEFNVFRGSDFILFMRNGGGLSSRAIVTFSAKFPDGSKRKSYLKEVIEAHSGKIALVYTYRWASFSFFEDTGKKLIPLVE